Protein AF-A0AAE1PFT4-F1 (afdb_monomer_lite)

Secondary structure (DSSP, 8-state):
------------------------------------------------------------------PPP-PPPPPHHHHHHHHHHHHHHHHHH--HHHHHHHHHHH--TTTHHHHHHHHHHHHHTS-HHHHHHHHHHHHHHHHTTSS-HHHHHHHHHHHHHTHHHHHHH-TTHHHHHHHHHGGGGGGGSS-HHHHHHHGGGS-TTTHHHHHHHHHHHHHHHH-HHHHHHHHHHHT--HHHHS---TTB-BTTBTTSB----HHHHHHGGG-TTTTS--TT----TT--SS---------------------------------

Structure (mmCIF, N/CA/C/O backbone):
data_AF-A0AAE1PFT4-F1
#
_entry.id   AF-A0AAE1PFT4-F1
#
loop_
_atom_site.group_PDB
_atom_site.id
_atom_site.type_symbol
_atom_site.label_atom_id
_atom_site.label_alt_id
_atom_site.label_comp_id
_atom_site.label_asym_id
_atom_site.label_entity_id
_atom_site.label_seq_id
_atom_site.pdbx_PDB_ins_code
_atom_site.Cartn_x
_atom_site.Cartn_y
_atom_site.Cartn_z
_atom_site.occupancy
_atom_site.B_iso_or_equiv
_atom_site.auth_seq_id
_atom_site.auth_comp_id
_atom_site.auth_asym_id
_atom_site.auth_atom_id
_atom_site.pdbx_PDB_model_num
ATOM 1 N N . MET A 1 1 ? -1.524 -41.225 -33.904 1.00 37.12 1 MET A N 1
ATOM 2 C CA . MET A 1 1 ? -1.734 -41.064 -32.452 1.00 37.12 1 MET A CA 1
ATOM 3 C C . MET A 1 1 ? -0.368 -40.843 -31.844 1.00 37.12 1 MET A C 1
ATOM 5 O O . MET A 1 1 ? 0.346 -41.812 -31.648 1.00 37.12 1 MET A O 1
ATOM 9 N N . ASP A 1 2 ? 0.033 -39.589 -31.661 1.00 32.53 2 ASP A N 1
ATOM 10 C CA . ASP A 1 2 ? 1.313 -39.277 -31.028 1.00 32.53 2 ASP A CA 1
ATOM 11 C C . ASP A 1 2 ? 1.079 -38.180 -29.989 1.00 32.53 2 ASP A C 1
ATOM 13 O O . ASP A 1 2 ? 0.660 -37.063 -30.301 1.00 32.53 2 ASP A O 1
ATOM 17 N N . SER A 1 3 ? 1.200 -38.581 -28.728 1.00 36.97 3 SER A N 1
ATOM 18 C CA . SER A 1 3 ? 0.783 -37.833 -27.549 1.00 36.97 3 SER A CA 1
ATOM 19 C C . SER A 1 3 ? 1.927 -36.925 -27.111 1.00 36.97 3 SER A C 1
ATOM 21 O O . SER A 1 3 ? 2.790 -37.325 -26.328 1.00 36.97 3 SER A O 1
ATOM 23 N N . ARG A 1 4 ? 1.951 -35.682 -27.606 1.00 39.72 4 ARG A N 1
ATOM 24 C CA . ARG A 1 4 ? 2.881 -34.660 -27.106 1.00 39.72 4 ARG A CA 1
ATOM 25 C C . ARG A 1 4 ? 2.450 -34.212 -25.712 1.00 39.72 4 ARG A C 1
ATOM 27 O O . ARG A 1 4 ? 1.564 -33.387 -25.536 1.00 39.72 4 ARG A O 1
ATOM 34 N N . ARG A 1 5 ? 3.112 -34.810 -24.725 1.00 37.44 5 ARG A N 1
ATOM 35 C CA . ARG A 1 5 ? 3.101 -34.468 -23.303 1.00 37.44 5 ARG A CA 1
ATOM 36 C C . ARG A 1 5 ? 3.465 -32.985 -23.130 1.00 37.44 5 ARG A C 1
ATOM 38 O O . ARG A 1 5 ? 4.611 -32.614 -23.383 1.00 37.44 5 ARG A O 1
ATOM 45 N N . SER A 1 6 ? 2.502 -32.157 -22.715 1.00 35.31 6 SER A N 1
ATOM 46 C CA . SER A 1 6 ? 2.756 -30.797 -22.224 1.00 35.31 6 SER A CA 1
ATOM 47 C C . SER A 1 6 ? 3.801 -30.862 -21.115 1.00 35.31 6 SER A C 1
ATOM 49 O O . SER A 1 6 ? 3.598 -31.543 -20.112 1.00 35.31 6 SER A O 1
ATOM 51 N N . ARG A 1 7 ? 4.940 -30.200 -21.316 1.00 37.25 7 ARG A N 1
ATOM 52 C CA . ARG A 1 7 ? 5.899 -29.935 -20.244 1.00 37.25 7 ARG A CA 1
ATOM 53 C C . ARG A 1 7 ? 5.515 -28.584 -19.652 1.00 37.25 7 ARG A C 1
ATOM 55 O O . ARG A 1 7 ? 5.580 -27.581 -20.359 1.00 37.25 7 ARG A O 1
ATOM 62 N N . GLU A 1 8 ? 5.061 -28.580 -18.403 1.00 32.38 8 GLU A N 1
ATOM 63 C CA . GLU A 1 8 ? 4.945 -27.357 -17.611 1.00 32.38 8 GLU A CA 1
ATOM 64 C C . GLU A 1 8 ? 6.328 -26.706 -17.517 1.00 32.38 8 GLU A C 1
ATOM 66 O O . GLU A 1 8 ? 7.332 -27.374 -17.264 1.00 32.38 8 GLU A O 1
ATOM 71 N N . VAL A 1 9 ? 6.386 -25.407 -17.800 1.00 33.84 9 VAL A N 1
ATOM 72 C CA . VAL A 1 9 ? 7.599 -24.608 -17.642 1.00 33.84 9 VAL A CA 1
ATOM 73 C C . VAL A 1 9 ? 7.607 -24.114 -16.200 1.00 33.84 9 VAL A C 1
ATOM 75 O O . VAL A 1 9 ? 6.910 -23.158 -15.869 1.00 33.84 9 VAL A O 1
ATOM 78 N N . GLU A 1 10 ? 8.366 -24.785 -15.334 1.00 26.33 10 GLU A N 1
ATOM 79 C CA . GLU A 1 10 ? 8.712 -24.264 -14.010 1.00 26.33 10 GLU A CA 1
ATOM 80 C C . GLU A 1 10 ? 9.580 -23.013 -14.183 1.00 26.33 10 GLU A C 1
ATOM 82 O O . GLU A 1 10 ? 10.696 -23.071 -14.702 1.00 26.33 10 GLU A O 1
ATOM 87 N N . ILE A 1 11 ? 9.068 -21.861 -13.754 1.00 30.11 11 ILE A N 1
ATOM 88 C CA . ILE A 1 11 ? 9.866 -20.643 -13.609 1.00 30.11 11 ILE A CA 1
ATOM 89 C C . ILE A 1 11 ? 10.475 -20.686 -12.206 1.00 30.11 11 ILE A C 1
ATOM 91 O O . ILE A 1 11 ? 9.830 -20.338 -11.220 1.00 30.11 11 ILE A O 1
ATOM 95 N N . THR A 1 12 ? 11.722 -21.145 -12.110 1.00 26.30 12 THR A N 1
ATOM 96 C CA . THR A 1 12 ? 12.502 -21.087 -10.871 1.00 26.30 12 THR A CA 1
ATOM 97 C C . THR A 1 12 ? 12.956 -19.648 -10.626 1.00 26.30 12 THR A C 1
ATOM 99 O O . THR A 1 12 ? 13.808 -19.121 -11.341 1.00 26.30 12 THR A O 1
ATOM 102 N N . VAL A 1 13 ? 12.403 -19.003 -9.600 1.00 28.92 13 VAL A N 1
ATOM 103 C CA . VAL A 1 13 ? 12.901 -17.715 -9.102 1.00 28.92 13 VAL A CA 1
ATOM 104 C C . VAL A 1 13 ? 14.149 -17.984 -8.262 1.00 28.92 13 VAL A C 1
ATOM 106 O O . VAL A 1 13 ? 14.066 -18.544 -7.171 1.00 28.92 13 VAL A O 1
ATOM 109 N N . VAL A 1 14 ? 15.323 -17.619 -8.781 1.00 29.23 14 VAL A N 1
ATOM 110 C CA . VAL A 1 14 ? 16.598 -17.753 -8.063 1.00 29.23 14 VAL A CA 1
ATOM 111 C C . VAL A 1 14 ? 16.793 -16.529 -7.170 1.00 29.23 14 VAL A C 1
ATOM 113 O O . VAL A 1 14 ? 17.018 -15.424 -7.661 1.00 29.23 14 VAL A O 1
ATOM 116 N N . PHE A 1 15 ? 16.741 -16.725 -5.854 1.00 28.42 15 PHE A N 1
ATOM 117 C CA . PHE A 1 15 ? 17.151 -15.713 -4.882 1.00 28.42 15 PHE A CA 1
ATOM 118 C C . PHE A 1 15 ? 18.675 -15.741 -4.729 1.00 28.42 15 PHE A C 1
ATOM 120 O O . PHE A 1 15 ? 19.249 -16.757 -4.345 1.00 28.42 15 PHE A O 1
ATOM 127 N N . HIS A 1 16 ? 19.341 -14.623 -5.022 1.00 28.09 16 HIS A N 1
ATOM 128 C CA . HIS A 1 16 ? 20.754 -14.439 -4.698 1.00 28.09 16 HIS A CA 1
ATOM 129 C C . HIS A 1 16 ? 20.862 -13.902 -3.265 1.00 28.09 16 HIS A C 1
ATOM 131 O O . HIS A 1 16 ? 20.612 -12.724 -3.018 1.00 28.09 16 HIS A O 1
ATOM 137 N N . GLN A 1 17 ? 21.217 -14.767 -2.314 1.00 32.53 17 GLN A N 1
ATOM 138 C CA . GLN A 1 17 ? 21.674 -14.341 -0.992 1.00 32.53 17 GLN A CA 1
ATOM 139 C C . GLN A 1 17 ? 23.185 -14.109 -1.043 1.00 32.53 17 GLN A C 1
ATOM 141 O O . GLN A 1 17 ? 23.968 -15.023 -1.289 1.00 32.53 17 GLN A O 1
ATOM 146 N N . SER A 1 18 ? 23.602 -12.873 -0.794 1.00 29.92 18 SER A N 1
ATOM 147 C CA . SER A 1 18 ? 24.983 -12.550 -0.457 1.00 29.92 18 SER A CA 1
ATOM 148 C C . SER A 1 18 ? 25.220 -12.832 1.029 1.00 29.92 18 SER A C 1
ATOM 150 O O . SER A 1 18 ? 24.617 -12.157 1.863 1.00 29.92 18 SER A O 1
ATOM 152 N N . GLY A 1 19 ? 26.121 -13.760 1.365 1.00 30.16 19 GLY A N 1
ATOM 153 C CA . GLY A 1 19 ? 26.728 -13.802 2.702 1.00 30.16 19 GLY A CA 1
ATOM 154 C C . GLY A 1 19 ? 27.011 -15.185 3.288 1.00 30.16 19 GLY A C 1
ATOM 155 O O . GLY A 1 19 ? 26.184 -15.731 3.999 1.00 30.16 19 GLY A O 1
ATOM 156 N N . THR A 1 20 ? 28.241 -15.652 3.052 1.00 31.88 20 THR A N 1
ATOM 157 C CA . THR A 1 20 ? 29.153 -16.315 4.011 1.00 31.88 20 THR A CA 1
ATOM 158 C C . THR A 1 20 ? 28.695 -17.544 4.810 1.00 31.88 20 THR A C 1
ATOM 160 O O . THR A 1 20 ? 27.932 -17.428 5.763 1.00 31.88 20 THR A O 1
ATOM 163 N N . GLY A 1 21 ? 29.400 -18.659 4.583 1.00 28.28 21 GLY A N 1
ATOM 164 C CA . GLY A 1 21 ? 29.809 -19.575 5.653 1.00 28.28 21 GLY A CA 1
ATOM 165 C C . GLY A 1 21 ? 29.290 -21.000 5.517 1.00 28.28 21 GLY A C 1
ATOM 166 O O . GLY A 1 21 ? 28.175 -21.300 5.928 1.00 28.28 21 GLY A O 1
ATOM 167 N N . ASP A 1 22 ? 30.151 -21.879 5.008 1.00 30.94 22 ASP A N 1
ATOM 168 C CA . ASP A 1 22 ? 29.987 -23.332 5.009 1.00 30.94 22 ASP A CA 1
ATOM 169 C C . ASP A 1 22 ? 29.643 -23.868 6.405 1.00 30.94 22 ASP A C 1
ATOM 171 O O . ASP A 1 22 ? 30.454 -23.724 7.321 1.00 30.94 22 ASP A O 1
ATOM 175 N N . LYS A 1 23 ? 28.494 -24.548 6.543 1.00 30.80 23 LYS A N 1
ATOM 176 C CA . LYS A 1 23 ? 28.308 -25.692 7.455 1.00 30.80 23 LYS A CA 1
ATOM 177 C C . LYS A 1 23 ? 27.301 -26.684 6.874 1.00 30.80 23 LYS A C 1
ATOM 179 O O . LYS A 1 23 ? 26.100 -26.441 6.825 1.00 30.80 23 LYS A O 1
ATOM 184 N N . GLU A 1 24 ? 27.845 -27.818 6.466 1.00 27.45 24 GLU A N 1
ATOM 185 C CA . GLU A 1 24 ? 27.168 -29.087 6.228 1.00 27.45 24 GLU A CA 1
ATOM 186 C C . GLU A 1 24 ? 26.428 -29.537 7.502 1.00 27.45 24 GLU A C 1
ATOM 188 O O . GLU A 1 24 ? 27.035 -29.625 8.571 1.00 27.45 24 GLU A O 1
ATOM 193 N N . VAL A 1 25 ? 25.121 -29.811 7.408 1.00 29.64 25 VAL A N 1
ATOM 194 C CA . VAL A 1 25 ? 24.371 -30.529 8.451 1.00 29.64 25 VAL A CA 1
ATOM 195 C C . VAL A 1 25 ? 23.458 -31.562 7.796 1.00 29.64 25 VAL A C 1
ATOM 197 O O . VAL A 1 25 ? 22.562 -31.249 7.015 1.00 29.64 25 VAL A O 1
ATOM 200 N N . THR A 1 26 ? 23.745 -32.812 8.134 1.00 28.41 26 THR A N 1
ATOM 201 C CA . THR A 1 26 ? 23.134 -34.057 7.673 1.00 28.41 26 THR A CA 1
ATOM 202 C C . THR A 1 26 ? 21.684 -34.214 8.145 1.00 28.41 26 THR A C 1
ATOM 204 O O . THR A 1 26 ? 21.347 -33.909 9.287 1.00 28.41 26 THR A O 1
ATOM 207 N N . LEU A 1 27 ? 20.836 -34.750 7.262 1.00 26.52 27 LEU A N 1
ATOM 208 C CA . LEU A 1 27 ? 19.443 -35.122 7.522 1.00 26.52 27 LEU A CA 1
ATOM 209 C C . LEU A 1 27 ? 19.318 -36.452 8.288 1.00 26.52 27 LEU A C 1
ATOM 211 O O . LEU A 1 27 ? 19.922 -37.458 7.923 1.00 26.52 27 LEU A O 1
ATOM 215 N N . GLY A 1 28 ? 18.424 -36.456 9.275 1.00 26.44 28 GLY A N 1
ATOM 216 C CA . GLY A 1 28 ? 17.827 -37.608 9.963 1.00 26.44 28 GLY A CA 1
ATOM 217 C C . GLY A 1 28 ? 17.074 -37.051 11.174 1.00 26.44 28 GLY A C 1
ATOM 218 O O . GLY A 1 28 ? 17.611 -36.209 11.875 1.00 26.44 28 GLY A O 1
ATOM 219 N N . GLY A 1 29 ? 15.821 -37.339 11.495 1.00 25.23 29 GLY A N 1
ATOM 220 C CA . GLY A 1 29 ? 14.902 -38.411 11.159 1.00 25.23 29 GLY A CA 1
ATOM 221 C C . GLY A 1 29 ? 14.011 -38.572 12.401 1.00 25.23 29 GLY A C 1
ATOM 222 O O . GLY A 1 29 ? 14.540 -38.744 13.489 1.00 25.23 29 GLY A O 1
ATOM 223 N N . THR A 1 30 ? 12.686 -38.479 12.227 1.00 28.02 30 THR A N 1
ATOM 224 C CA . THR A 1 30 ? 11.603 -39.018 13.089 1.00 28.02 30 THR A CA 1
ATOM 225 C C . THR A 1 30 ? 11.573 -38.714 14.602 1.00 28.02 30 THR A C 1
ATOM 227 O O . THR A 1 30 ? 12.463 -39.111 15.343 1.00 28.02 30 THR A O 1
ATOM 230 N N . GLY A 1 31 ? 10.438 -38.199 15.103 1.00 25.55 31 GLY A N 1
ATOM 231 C CA . GLY A 1 31 ? 10.089 -38.357 16.524 1.00 25.55 31 GLY A CA 1
ATOM 232 C C . GLY A 1 31 ? 9.003 -37.426 17.063 1.00 25.55 31 GLY A C 1
ATOM 233 O O . GLY A 1 31 ? 9.303 -36.394 17.649 1.00 25.55 31 GLY A O 1
ATOM 234 N N . PHE A 1 32 ? 7.739 -37.821 16.907 1.00 27.16 32 PHE A N 1
ATOM 235 C CA . PHE A 1 32 ? 6.612 -37.340 17.715 1.00 27.16 32 PHE A CA 1
ATOM 236 C C . PHE A 1 32 ? 6.811 -37.707 19.198 1.00 27.16 32 PHE A C 1
ATOM 238 O O . PHE A 1 32 ? 7.072 -38.873 19.471 1.00 27.16 32 PHE A O 1
ATOM 245 N N . SER A 1 33 ? 6.529 -36.789 20.134 1.00 30.00 33 SER A N 1
ATOM 246 C CA . SER A 1 33 ? 5.662 -37.077 21.296 1.00 30.00 33 SER A CA 1
ATOM 247 C C . SER A 1 33 ? 5.413 -35.858 22.194 1.00 30.00 33 SER A C 1
ATOM 249 O O . SER A 1 33 ? 6.332 -35.182 22.645 1.00 30.00 33 SER A O 1
ATOM 251 N N . SER A 1 34 ? 4.121 -35.675 22.461 1.00 26.16 34 SER A N 1
ATOM 252 C CA . SER A 1 34 ? 3.445 -34.892 23.499 1.00 26.16 34 SER A CA 1
ATOM 253 C C . SER A 1 34 ? 4.105 -34.916 24.886 1.00 26.16 34 SER A C 1
ATOM 255 O O . SER A 1 34 ? 4.536 -35.971 25.348 1.00 26.16 34 SER A O 1
ATOM 257 N N . TRP A 1 35 ? 4.033 -33.788 25.603 1.00 26.08 35 TRP A N 1
ATOM 258 C CA . TRP A 1 35 ? 4.053 -33.794 27.066 1.00 26.08 35 TRP A CA 1
ATOM 259 C C . TRP A 1 35 ? 2.926 -32.923 27.631 1.00 26.08 35 TRP A C 1
ATOM 261 O O . TRP A 1 35 ? 3.041 -31.710 27.770 1.00 26.08 35 TRP A O 1
ATOM 271 N N . ALA A 1 36 ? 1.826 -33.586 27.981 1.00 28.67 36 ALA A N 1
ATOM 272 C CA . ALA A 1 36 ? 0.924 -33.158 29.038 1.00 28.67 36 ALA A CA 1
ATOM 273 C C . ALA A 1 36 ? 1.341 -33.883 30.324 1.00 28.67 36 ALA A C 1
ATOM 275 O O . ALA A 1 36 ? 1.550 -35.098 30.309 1.00 28.67 36 ALA A O 1
ATOM 276 N N . ARG A 1 37 ? 1.445 -33.159 31.440 1.00 28.08 37 ARG A N 1
ATOM 277 C CA . ARG A 1 37 ? 1.481 -33.743 32.785 1.00 28.08 37 ARG A CA 1
ATOM 278 C C . ARG A 1 37 ? 0.812 -32.791 33.770 1.00 28.08 37 ARG A C 1
ATOM 280 O O . ARG A 1 37 ? 1.277 -31.678 33.986 1.00 28.08 37 ARG A O 1
ATOM 287 N N . SER A 1 38 ? -0.268 -33.276 34.369 1.00 27.55 38 SER A N 1
ATOM 288 C CA . SER A 1 38 ? -0.912 -32.723 35.559 1.00 27.55 38 SER A CA 1
ATOM 289 C C . SER A 1 38 ? -0.813 -33.719 36.719 1.00 27.55 38 SER A C 1
ATOM 291 O O . SER A 1 38 ? -0.626 -34.915 36.491 1.00 27.55 38 SER A O 1
ATOM 293 N N . SER A 1 39 ? -1.076 -33.183 37.920 1.00 30.14 39 SER A N 1
ATOM 294 C CA . SER A 1 39 ? -1.348 -33.826 39.223 1.00 30.14 39 SER A CA 1
ATOM 295 C C . SER A 1 39 ? -0.124 -34.234 40.061 1.00 30.14 39 SER A C 1
ATOM 297 O O . SER A 1 39 ? 0.850 -34.744 39.525 1.00 30.14 39 SER A O 1
ATOM 299 N N . SER A 1 40 ? -0.086 -34.014 41.386 1.00 32.34 40 SER A N 1
ATOM 300 C CA . SER A 1 40 ? -1.182 -34.100 42.377 1.00 32.34 40 SER A CA 1
ATOM 301 C C . SER A 1 40 ? -0.793 -33.610 43.791 1.00 32.34 40 SER A C 1
ATOM 303 O O . SER A 1 40 ? 0.372 -33.713 44.164 1.00 32.34 40 SER A O 1
ATOM 305 N N . GLY A 1 41 ? -1.822 -33.291 44.602 1.00 27.50 41 GLY A N 1
ATOM 306 C CA . GLY A 1 41 ? -1.899 -33.515 46.070 1.00 27.50 41 GLY A CA 1
ATOM 307 C C . GLY A 1 41 ? -1.787 -32.256 46.946 1.00 27.50 41 GLY A C 1
ATOM 308 O O . GLY A 1 41 ? -0.727 -31.653 46.983 1.00 27.50 41 GLY A O 1
ATOM 309 N N . GLY A 1 42 ? -2.851 -31.734 47.578 1.00 27.92 42 GLY A N 1
ATOM 310 C CA . GLY A 1 42 ? -3.554 -32.155 48.822 1.00 27.92 42 GLY A CA 1
ATOM 311 C C . GLY A 1 42 ? -3.634 -30.882 49.711 1.00 27.92 42 GLY A C 1
ATOM 312 O O . GLY A 1 42 ? -2.768 -30.032 49.566 1.00 27.92 42 GLY A O 1
ATOM 313 N N . VAL A 1 43 ? -4.591 -30.548 50.585 1.00 35.28 43 VAL A N 1
ATOM 314 C CA . VAL A 1 43 ? -5.469 -31.257 51.531 1.00 35.28 43 VAL A CA 1
ATOM 315 C C . VAL A 1 43 ? -6.643 -30.314 51.897 1.00 35.28 43 VAL A C 1
ATOM 317 O O . VAL A 1 43 ? -6.517 -29.094 51.822 1.00 35.28 43 VAL A O 1
ATOM 320 N N . ALA A 1 44 ? -7.774 -30.900 52.293 1.00 32.50 44 ALA A N 1
ATOM 321 C CA . ALA A 1 44 ? -9.040 -30.268 52.670 1.00 32.50 44 ALA A CA 1
ATOM 322 C C . ALA A 1 44 ? -9.075 -29.632 54.077 1.00 32.50 44 ALA A C 1
ATOM 324 O O . ALA A 1 44 ? -8.438 -30.147 54.992 1.00 32.50 44 ALA A O 1
ATOM 325 N N . THR A 1 45 ? -9.962 -28.647 54.280 1.00 39.16 45 THR A N 1
ATOM 326 C CA . THR A 1 45 ? -10.774 -28.501 55.506 1.00 39.16 45 THR A CA 1
ATOM 327 C C . THR A 1 45 ? -12.163 -27.928 55.195 1.00 39.16 45 THR A C 1
ATOM 329 O O . THR A 1 45 ? -12.351 -27.104 54.305 1.00 39.16 45 THR A O 1
ATOM 332 N N . ASP A 1 46 ? -13.131 -28.452 55.940 1.00 34.03 46 ASP A N 1
ATOM 333 C CA . ASP A 1 46 ? -14.583 -28.282 55.888 1.00 34.03 46 ASP A CA 1
ATOM 334 C C . ASP A 1 46 ? -15.054 -27.132 56.803 1.00 34.03 46 ASP A C 1
ATOM 336 O O . ASP A 1 46 ? -14.543 -27.012 57.920 1.00 34.03 46 ASP A O 1
ATOM 340 N N . ARG A 1 47 ? -16.048 -26.328 56.378 1.00 34.25 47 ARG A N 1
ATOM 341 C CA . ARG A 1 47 ? -17.043 -25.728 57.293 1.00 34.25 47 ARG A CA 1
ATOM 342 C C . ARG A 1 47 ? -18.261 -25.141 56.567 1.00 34.25 47 ARG A C 1
ATOM 344 O O . ARG A 1 47 ? -18.172 -24.172 55.821 1.00 34.25 47 ARG A O 1
ATOM 351 N N . SER A 1 48 ? -19.422 -25.709 56.872 1.00 37.00 48 SER A N 1
ATOM 352 C CA . SER A 1 48 ? -20.772 -25.312 56.453 1.00 37.00 48 SER A CA 1
ATOM 353 C C . SER A 1 48 ? -21.210 -23.934 56.988 1.00 37.00 48 SER A C 1
ATOM 355 O O . SER A 1 48 ? -20.821 -23.581 58.101 1.00 37.00 48 SER A O 1
ATOM 357 N N . LYS A 1 49 ? -22.114 -23.226 56.278 1.00 34.19 49 LYS A N 1
ATOM 358 C CA . LYS A 1 49 ? -23.466 -22.810 56.750 1.00 34.19 49 LYS A CA 1
ATOM 359 C C . LYS A 1 49 ? -24.194 -21.924 55.720 1.00 34.19 49 LYS A C 1
ATOM 361 O O . LYS A 1 49 ? -23.643 -20.967 55.193 1.00 34.19 49 LYS A O 1
ATOM 366 N N . SER A 1 50 ? -25.455 -22.257 55.482 1.00 36.06 50 SER A N 1
ATOM 367 C CA . SER A 1 50 ? -26.430 -21.617 54.595 1.00 36.06 50 SER A CA 1
ATOM 368 C C . SER A 1 50 ? -27.042 -20.342 55.191 1.00 36.06 50 SER A C 1
ATOM 370 O O . SER A 1 50 ? -27.418 -20.353 56.360 1.00 36.06 50 SER A O 1
ATOM 372 N N . THR A 1 51 ? -27.275 -19.315 54.362 1.00 37.34 51 THR A N 1
ATOM 373 C CA . THR A 1 51 ? -28.362 -18.326 54.529 1.00 37.34 51 THR A CA 1
ATOM 374 C C . THR A 1 51 ? -28.852 -17.801 53.175 1.00 37.34 51 THR A C 1
ATOM 376 O O . THR A 1 51 ? -28.106 -17.706 52.209 1.00 37.34 51 THR A O 1
ATOM 379 N N . SER A 1 52 ? -30.145 -17.507 53.145 1.00 37.28 52 SER A N 1
ATOM 380 C CA . SER A 1 52 ? -31.062 -17.261 52.030 1.00 37.28 52 SER A CA 1
ATOM 381 C C . SER A 1 52 ? -31.160 -15.808 51.522 1.00 37.28 52 SER A C 1
ATOM 383 O O . SER A 1 52 ? -30.881 -14.886 52.284 1.00 37.28 52 SER A O 1
ATOM 385 N N . ARG A 1 53 ? -31.813 -15.674 50.346 1.00 34.19 53 ARG A N 1
ATOM 386 C CA . ARG A 1 53 ? -32.535 -14.518 49.729 1.00 34.19 53 ARG A CA 1
ATOM 387 C C . ARG A 1 53 ? -31.780 -13.662 48.681 1.00 34.19 53 ARG A C 1
ATOM 389 O O . ARG A 1 53 ? -30.561 -13.725 48.637 1.00 34.19 53 ARG A O 1
ATOM 396 N N . PRO A 1 54 ? -32.510 -12.993 47.752 1.00 49.97 54 PRO A N 1
ATOM 397 C CA . PRO A 1 54 ? -32.333 -13.174 46.309 1.00 49.97 54 PRO A CA 1
ATOM 398 C C . PRO A 1 54 ? -32.013 -11.850 45.575 1.00 49.97 54 PRO A C 1
ATOM 400 O O . PRO A 1 54 ? -31.846 -10.815 46.207 1.00 49.97 54 PRO A O 1
ATOM 403 N N . GLU A 1 55 ? -32.014 -11.912 44.240 1.00 37.19 55 GLU A N 1
ATOM 404 C CA . GLU A 1 55 ? -32.049 -10.791 43.281 1.00 37.19 55 GLU A CA 1
ATOM 405 C C . GLU A 1 55 ? -30.750 -10.000 43.056 1.00 37.19 55 GLU A C 1
ATOM 407 O O . GLU A 1 55 ? -30.413 -9.079 43.793 1.00 37.19 55 GLU A O 1
ATOM 412 N N . SER A 1 56 ? -30.127 -10.232 41.897 1.00 37.94 56 SER A N 1
ATOM 413 C CA . SER A 1 56 ? -29.531 -9.149 41.107 1.00 37.94 56 SER A CA 1
ATOM 414 C C . SER A 1 56 ? -29.342 -9.560 39.642 1.00 37.94 56 SER A C 1
ATOM 416 O O . SER A 1 56 ? -28.391 -10.230 39.267 1.00 37.94 56 SER A O 1
ATOM 418 N N . ARG A 1 57 ? -30.316 -9.128 38.833 1.00 40.75 57 ARG A N 1
ATOM 419 C CA . ARG A 1 57 ? -30.177 -8.599 37.466 1.00 40.75 57 ARG A CA 1
ATOM 420 C C . ARG A 1 57 ? -29.159 -9.302 36.563 1.00 40.75 57 ARG A C 1
ATOM 422 O O . ARG A 1 57 ? -27.991 -8.929 36.506 1.00 40.75 57 ARG A O 1
ATOM 429 N N . ASP A 1 58 ? -29.691 -10.219 35.763 1.00 35.12 58 ASP A N 1
ATOM 430 C CA . ASP A 1 58 ? -29.154 -10.535 34.446 1.00 35.12 58 ASP A CA 1
ATOM 431 C C . ASP A 1 58 ? -29.137 -9.241 33.617 1.00 35.12 58 ASP A C 1
ATOM 433 O O . ASP A 1 58 ? -30.179 -8.712 33.231 1.00 35.12 58 ASP A O 1
ATOM 437 N N . ASN A 1 59 ? -27.949 -8.664 33.463 1.00 39.75 59 ASN A N 1
ATOM 438 C CA . ASN A 1 59 ? -27.705 -7.532 32.586 1.00 39.75 59 ASN A CA 1
ATOM 439 C C . ASN A 1 59 ? -26.767 -8.036 31.490 1.00 39.75 59 ASN A C 1
ATOM 441 O O . ASN A 1 59 ? -25.581 -7.710 31.449 1.00 39.75 59 ASN A O 1
ATOM 445 N N . SER A 1 60 ? -27.304 -8.890 30.622 1.00 45.81 60 SER A N 1
ATOM 446 C CA . SER A 1 60 ? -26.713 -9.199 29.328 1.00 45.81 60 SER A CA 1
ATOM 447 C C . SER A 1 60 ? -26.693 -7.915 28.494 1.00 45.81 60 SER A C 1
ATOM 449 O O . SER A 1 60 ? -27.644 -7.613 27.773 1.00 45.81 60 SER A O 1
ATOM 451 N N . VAL A 1 61 ? -25.635 -7.117 28.641 1.00 44.78 61 VAL A N 1
ATOM 452 C CA . VAL A 1 61 ? -25.358 -5.994 27.743 1.00 44.78 61 VAL A CA 1
ATOM 453 C C . VAL A 1 61 ? -25.085 -6.594 26.361 1.00 44.78 61 VAL A C 1
ATOM 455 O O . VAL A 1 61 ? -24.155 -7.397 26.230 1.00 44.78 61 VAL A O 1
ATOM 458 N N . PRO A 1 62 ? -25.872 -6.265 25.323 1.00 41.25 62 PRO A N 1
ATOM 459 C CA . PRO A 1 62 ? -25.508 -6.606 23.960 1.00 41.25 62 PRO A CA 1
ATOM 460 C C . PRO A 1 62 ? -24.193 -5.894 23.647 1.00 41.25 62 PRO A C 1
ATOM 462 O O . PRO A 1 62 ? -24.085 -4.687 23.846 1.00 41.25 62 PRO A O 1
ATOM 465 N N . ARG A 1 63 ? -23.188 -6.644 23.190 1.00 43.53 63 ARG A N 1
ATOM 466 C CA . ARG A 1 63 ? -21.930 -6.097 22.677 1.00 43.53 63 ARG A CA 1
ATOM 467 C C . ARG A 1 63 ? -22.260 -5.174 21.504 1.00 43.53 63 ARG A C 1
ATOM 469 O O . ARG A 1 63 ? -22.504 -5.646 20.397 1.00 43.53 63 ARG A O 1
ATOM 476 N N . GLU A 1 64 ? -22.342 -3.881 21.791 1.00 37.53 64 GLU A N 1
ATOM 477 C CA . GLU A 1 64 ? -22.571 -2.831 20.811 1.00 37.53 64 GLU A CA 1
ATOM 478 C C . GLU A 1 64 ? -21.364 -2.813 19.869 1.00 37.53 64 GLU A C 1
ATOM 480 O O . GLU A 1 64 ? -20.210 -2.774 20.294 1.00 37.53 64 GLU A O 1
ATOM 485 N N . SER A 1 65 ? -21.635 -2.973 18.580 1.00 47.41 65 SER A N 1
ATOM 486 C CA . SER A 1 65 ? -20.644 -2.917 17.513 1.00 47.41 65 SER A CA 1
ATOM 487 C C . SER A 1 65 ? -19.955 -1.551 17.520 1.00 47.41 65 SER A C 1
ATOM 489 O O . SER A 1 65 ? -20.609 -0.539 17.276 1.00 47.41 65 SER A O 1
ATOM 491 N N . GLU A 1 66 ? -18.648 -1.534 17.794 1.00 48.19 66 GLU A N 1
ATOM 492 C CA . GLU A 1 66 ? -17.790 -0.343 17.783 1.00 48.19 66 GLU A CA 1
ATOM 493 C C . GLU A 1 66 ? -17.670 0.222 16.358 1.00 48.19 66 GLU A C 1
ATOM 495 O O . GLU A 1 66 ? -16.778 -0.138 15.595 1.00 48.19 66 GLU A O 1
ATOM 500 N N . ALA A 1 67 ? -18.606 1.088 15.975 1.00 53.81 67 ALA A N 1
ATOM 501 C CA . ALA A 1 67 ? -18.578 1.825 14.716 1.00 53.81 67 ALA A CA 1
ATOM 502 C C . ALA A 1 67 ? -18.001 3.238 14.919 1.00 53.81 67 ALA A C 1
ATOM 504 O O . ALA A 1 67 ? -18.121 3.824 15.996 1.00 53.81 67 ALA A O 1
ATOM 505 N N . LEU A 1 68 ? -17.397 3.798 13.864 1.00 61.44 68 LEU A N 1
ATOM 506 C CA . LEU A 1 68 ? -16.940 5.194 13.824 1.00 61.44 68 LEU A CA 1
ATOM 507 C C . LEU A 1 68 ? -18.074 6.159 14.214 1.00 61.44 68 LEU A C 1
ATOM 509 O O . LEU A 1 68 ? -19.222 5.984 13.795 1.00 61.44 68 LEU A O 1
ATOM 513 N N . LYS A 1 69 ? -17.751 7.204 14.987 1.00 55.12 69 LYS A N 1
ATOM 514 C CA . LYS A 1 69 ? -18.726 8.223 15.410 1.00 55.12 69 LYS A CA 1
ATOM 515 C C . LYS A 1 69 ? -19.284 8.979 14.192 1.00 55.12 69 LYS A C 1
ATOM 517 O O . LYS A 1 69 ? -18.566 9.286 13.240 1.00 55.12 69 LYS A O 1
ATOM 522 N N . VAL A 1 70 ? -20.578 9.314 14.227 1.00 47.84 70 VAL A N 1
ATOM 523 C CA . VAL A 1 70 ? -21.248 10.102 13.176 1.00 47.84 70 VAL A CA 1
ATOM 524 C C . VAL A 1 70 ? -20.869 11.578 13.336 1.00 47.84 70 VAL A C 1
ATOM 526 O O . VAL A 1 70 ? -21.516 12.317 14.073 1.00 47.84 70 VAL A O 1
ATOM 529 N N . HIS A 1 71 ? -19.805 12.006 12.660 1.00 54.00 71 HIS A N 1
ATOM 530 C CA . HIS A 1 71 ? -19.441 13.419 12.525 1.00 54.00 71 HIS A CA 1
ATOM 531 C C . HIS A 1 71 ? -20.010 14.009 11.221 1.00 54.00 71 HIS A C 1
ATOM 533 O O . HIS A 1 71 ? -20.200 13.268 10.249 1.00 54.00 71 HIS A O 1
ATOM 539 N N . PRO A 1 72 ? -20.280 15.330 11.161 1.00 57.25 72 PRO A N 1
ATOM 540 C CA . PRO A 1 72 ? -20.514 16.014 9.892 1.00 57.25 72 PRO A CA 1
ATOM 541 C C . PRO A 1 72 ? -19.346 15.740 8.931 1.00 57.25 72 PRO A C 1
ATOM 543 O O . PRO A 1 72 ? -18.210 15.633 9.402 1.00 57.25 72 PRO A O 1
ATOM 546 N N . PRO A 1 73 ? -19.585 15.647 7.610 1.00 61.62 73 PRO A N 1
ATOM 547 C CA . PRO A 1 73 ? -18.501 15.523 6.645 1.00 61.62 73 PRO A CA 1
ATOM 548 C C . PRO A 1 73 ? -17.511 16.673 6.844 1.00 61.62 73 PRO A C 1
ATOM 550 O O . PRO A 1 73 ? -17.883 17.841 6.729 1.00 61.62 73 PRO A O 1
ATOM 553 N N . MET A 1 74 ? -16.275 16.335 7.203 1.00 78.69 74 MET A N 1
ATOM 554 C CA . MET A 1 74 ? -15.189 17.301 7.315 1.00 78.69 74 MET A CA 1
ATOM 555 C C . MET A 1 74 ? -14.726 17.718 5.918 1.00 78.69 74 MET A C 1
ATOM 557 O O . MET A 1 74 ? -14.802 16.921 4.979 1.00 78.69 74 MET A O 1
ATOM 561 N N . ASP A 1 75 ? -14.263 18.955 5.776 1.00 83.31 75 ASP A N 1
ATOM 562 C CA . ASP A 1 75 ? -13.659 19.420 4.532 1.00 83.31 75 ASP A CA 1
ATOM 563 C C . ASP A 1 75 ? -12.271 18.791 4.313 1.00 83.31 75 ASP A C 1
ATOM 565 O O . ASP A 1 75 ? -11.626 18.308 5.250 1.00 83.31 75 ASP A O 1
ATOM 569 N N . SER A 1 76 ? -11.831 18.789 3.053 1.00 86.50 76 SER A N 1
ATOM 570 C CA . SER A 1 76 ? -10.581 18.161 2.610 1.00 86.50 76 SER A CA 1
ATOM 571 C C . SER A 1 76 ? -9.352 18.714 3.340 1.00 86.50 76 SER A C 1
ATOM 573 O O . SER A 1 76 ? -8.527 17.940 3.819 1.00 86.50 76 SER A O 1
ATOM 575 N N . ASP A 1 77 ? -9.262 20.034 3.507 1.00 89.56 77 ASP A N 1
ATOM 576 C CA . ASP A 1 77 ? -8.103 20.691 4.125 1.00 89.56 77 ASP A CA 1
ATOM 577 C C . ASP A 1 77 ? -7.997 20.352 5.618 1.00 89.56 77 ASP A C 1
ATOM 579 O O . ASP A 1 77 ? -6.905 20.193 6.175 1.00 89.56 77 ASP A O 1
ATOM 583 N N . THR A 1 78 ? -9.138 20.247 6.302 1.00 92.38 78 THR A N 1
ATOM 584 C CA . THR A 1 78 ? -9.180 19.787 7.693 1.00 92.38 78 THR A CA 1
ATOM 585 C C . THR A 1 78 ? -8.768 18.318 7.797 1.00 92.38 78 THR A C 1
ATOM 587 O O . THR A 1 78 ? -8.000 17.967 8.698 1.00 92.38 78 THR A O 1
ATOM 590 N N . ALA A 1 79 ? -9.227 17.462 6.879 1.00 93.31 79 ALA A N 1
ATOM 591 C CA . ALA A 1 79 ? -8.825 16.056 6.839 1.00 93.31 79 ALA A CA 1
ATOM 592 C C . ALA A 1 79 ? -7.314 15.898 6.615 1.00 93.31 79 ALA A C 1
ATOM 594 O O . ALA A 1 79 ? -6.691 15.082 7.295 1.00 93.31 79 ALA A O 1
ATOM 595 N N . GLU A 1 80 ? -6.716 16.700 5.733 1.00 95.50 80 GLU A N 1
ATOM 596 C CA . GLU A 1 80 ? -5.273 16.706 5.477 1.00 95.50 80 GLU A CA 1
ATOM 597 C C . GLU A 1 80 ? -4.492 17.039 6.749 1.00 95.50 80 GLU A C 1
ATOM 599 O O . GLU A 1 80 ? -3.680 16.238 7.216 1.00 95.50 80 GLU A O 1
ATOM 604 N N . LYS A 1 81 ? -4.796 18.182 7.378 1.00 96.31 81 LYS A N 1
ATOM 605 C CA . LYS A 1 81 ? -4.095 18.641 8.590 1.00 96.31 81 LYS A CA 1
ATOM 606 C C . LYS A 1 81 ? -4.171 17.621 9.721 1.00 96.31 81 LYS A C 1
ATOM 608 O O . LYS A 1 81 ? -3.175 17.384 10.402 1.00 96.31 81 LYS A O 1
ATOM 613 N N . LEU A 1 82 ? -5.343 17.017 9.922 1.00 96.44 82 LEU A N 1
ATOM 614 C CA . LEU A 1 82 ? -5.530 15.990 10.946 1.00 96.44 82 LEU A CA 1
ATOM 615 C C . LEU A 1 82 ? -4.776 14.706 10.609 1.00 96.44 82 LEU A C 1
ATOM 617 O O . LEU A 1 82 ? -4.150 14.131 11.493 1.00 96.44 82 LEU A O 1
ATOM 621 N N . THR A 1 83 ? -4.806 14.274 9.348 1.00 97.31 83 THR A N 1
ATOM 622 C CA . THR A 1 83 ? -4.088 13.074 8.901 1.00 97.31 83 THR A CA 1
ATOM 623 C C . THR A 1 83 ? -2.588 13.231 9.110 1.00 97.31 83 THR A C 1
ATOM 625 O O . THR A 1 83 ? -1.961 12.374 9.728 1.00 97.31 83 THR A O 1
ATOM 628 N N . VAL A 1 84 ? -2.024 14.357 8.665 1.00 96.69 84 VAL A N 1
ATOM 629 C CA . VAL A 1 84 ? -0.597 14.658 8.822 1.00 96.69 84 VAL A CA 1
ATOM 630 C C . VAL A 1 84 ? -0.205 14.692 10.297 1.00 96.69 84 VAL A C 1
ATOM 632 O O . VAL A 1 84 ? 0.799 14.084 10.654 1.00 96.69 84 VAL A O 1
ATOM 635 N N . ALA A 1 85 ? -1.001 15.336 11.158 1.00 97.38 85 ALA A N 1
ATOM 636 C CA . ALA A 1 85 ? -0.729 15.381 12.594 1.00 97.38 85 ALA A CA 1
ATOM 637 C C . ALA A 1 85 ? -0.718 13.978 13.227 1.00 97.38 85 ALA A C 1
ATOM 639 O O . ALA A 1 85 ? 0.250 13.615 13.889 1.00 97.38 85 ALA A O 1
ATOM 640 N N . ILE A 1 86 ? -1.748 13.164 12.966 1.00 97.31 86 ILE A N 1
ATOM 641 C CA . ILE A 1 86 ? -1.860 11.806 13.524 1.00 97.31 86 ILE A CA 1
ATOM 642 C C . ILE A 1 86 ? -0.698 10.925 13.063 1.00 97.31 86 ILE A C 1
ATOM 644 O O . ILE A 1 86 ? -0.123 10.193 13.864 1.00 97.31 86 ILE A O 1
ATOM 648 N N . ILE A 1 87 ? -0.340 10.974 11.778 1.00 97.31 87 ILE A N 1
ATOM 649 C CA . ILE A 1 87 ? 0.738 10.139 11.237 1.00 97.31 87 ILE A CA 1
ATOM 650 C C . ILE A 1 87 ? 2.102 10.597 11.743 1.00 97.31 87 ILE A C 1
ATOM 652 O O . ILE A 1 87 ? 2.950 9.756 12.051 1.00 97.31 87 ILE A O 1
ATOM 656 N N . ASP A 1 88 ? 2.344 11.902 11.839 1.00 96.31 88 ASP A N 1
ATOM 657 C CA . ASP A 1 88 ? 3.614 12.411 12.352 1.00 96.31 88 ASP A CA 1
ATOM 658 C C . ASP A 1 88 ? 3.796 12.017 13.827 1.00 96.31 88 ASP A C 1
ATOM 660 O O . ASP A 1 88 ? 4.825 11.437 14.182 1.00 96.31 88 ASP A O 1
ATOM 664 N N . GLU A 1 89 ? 2.756 12.181 14.654 1.00 97.06 89 GLU A N 1
ATOM 665 C CA . GLU A 1 89 ? 2.745 11.725 16.050 1.00 97.06 89 GLU A CA 1
ATOM 666 C C . GLU A 1 89 ? 2.924 10.206 16.160 1.00 97.06 89 GLU A C 1
ATOM 668 O O . GLU A 1 89 ? 3.789 9.739 16.904 1.00 97.06 89 GLU A O 1
ATOM 673 N N . TYR A 1 90 ? 2.178 9.421 15.379 1.00 97.31 90 TYR A N 1
ATOM 674 C CA . TYR A 1 90 ? 2.294 7.963 15.356 1.00 97.31 90 TYR A CA 1
ATOM 675 C C . TYR A 1 90 ? 3.702 7.505 14.970 1.00 97.31 90 TYR A C 1
ATOM 677 O O . TYR A 1 90 ? 4.289 6.641 15.623 1.00 97.31 90 TYR A O 1
ATOM 685 N N . THR A 1 91 ? 4.278 8.081 13.914 1.00 96.12 91 THR A N 1
ATOM 686 C CA . THR A 1 91 ? 5.610 7.677 13.452 1.00 96.12 91 THR A CA 1
ATOM 687 C C . THR A 1 91 ? 6.735 8.143 14.373 1.00 96.12 91 THR A C 1
ATOM 689 O O . THR A 1 91 ? 7.808 7.531 14.370 1.00 96.12 91 THR A O 1
ATOM 692 N N . HIS A 1 92 ? 6.497 9.176 15.185 1.00 95.31 92 HIS A N 1
ATOM 693 C CA . HIS A 1 92 ? 7.417 9.625 16.224 1.00 95.31 92 HIS A CA 1
ATOM 694 C C . HIS A 1 92 ? 7.318 8.764 17.491 1.00 95.31 92 HIS A C 1
ATOM 696 O O . HIS A 1 92 ? 8.324 8.221 17.950 1.00 95.31 92 HIS A O 1
ATOM 702 N N . ASN A 1 93 ? 6.104 8.589 18.015 1.00 94.31 93 ASN A N 1
ATOM 703 C CA . ASN A 1 93 ? 5.836 7.926 19.293 1.00 94.31 93 ASN A CA 1
ATOM 704 C C . ASN A 1 93 ? 5.788 6.395 19.179 1.00 94.31 93 ASN A C 1
ATOM 706 O O . ASN A 1 93 ? 5.973 5.702 20.175 1.00 94.31 93 ASN A O 1
ATOM 710 N N . CYS A 1 94 ? 5.592 5.861 17.969 1.00 93.88 94 CYS A N 1
ATOM 711 C CA . CYS A 1 94 ? 5.421 4.432 17.693 1.00 93.88 94 CYS A CA 1
ATOM 712 C C . CYS A 1 94 ? 4.252 3.791 18.467 1.00 93.88 94 CYS A C 1
ATOM 714 O O . CYS A 1 94 ? 4.342 2.623 18.843 1.00 93.88 94 CYS A O 1
ATOM 716 N N . ASP A 1 95 ? 3.166 4.541 18.681 1.00 95.38 95 ASP A N 1
ATOM 717 C CA . ASP A 1 95 ? 1.980 4.098 19.423 1.00 95.38 95 ASP A CA 1
ATOM 718 C C . ASP A 1 95 ? 0.782 3.874 18.476 1.00 95.38 95 ASP A C 1
ATOM 720 O O . ASP A 1 95 ? 0.102 4.834 18.094 1.00 95.38 95 ASP A O 1
ATOM 724 N N . PRO A 1 96 ? 0.537 2.628 18.027 1.00 93.38 96 PRO A N 1
ATOM 725 C CA . PRO A 1 96 ? -0.565 2.340 17.117 1.00 93.38 96 PRO A CA 1
ATOM 726 C C . PRO A 1 96 ? -1.934 2.477 17.790 1.00 93.38 96 PRO A C 1
ATOM 728 O O . PRO A 1 96 ? -2.905 2.790 17.105 1.00 93.38 96 PRO A O 1
ATOM 731 N N . ASP A 1 97 ? -2.042 2.247 19.100 1.00 95.25 97 ASP A N 1
ATOM 732 C CA . ASP A 1 97 ? -3.329 2.277 19.796 1.00 95.25 97 ASP A CA 1
ATOM 733 C C . ASP A 1 97 ? -3.840 3.713 19.935 1.00 95.25 97 ASP A C 1
ATOM 735 O O . ASP A 1 97 ? -5.011 3.973 19.643 1.00 95.25 97 ASP A O 1
ATOM 739 N N . GLU A 1 98 ? -2.948 4.656 20.242 1.00 95.81 98 GLU A N 1
ATOM 740 C CA . GLU A 1 98 ? -3.274 6.085 20.259 1.00 95.81 98 GLU A CA 1
ATOM 741 C C . GLU A 1 98 ? -3.669 6.595 18.864 1.00 95.81 98 GLU A C 1
ATOM 743 O O . GLU A 1 98 ? -4.678 7.287 18.705 1.00 95.81 98 GLU A O 1
ATOM 748 N N . ALA A 1 99 ? -2.930 6.194 17.822 1.00 96.12 99 ALA A N 1
ATOM 749 C CA . ALA A 1 99 ? -3.236 6.581 16.445 1.00 96.12 99 ALA A CA 1
ATOM 750 C C . ALA A 1 99 ? -4.634 6.104 16.021 1.00 96.12 99 ALA A C 1
ATOM 752 O O . ALA A 1 99 ? -5.429 6.873 15.474 1.00 96.12 99 ALA A O 1
ATOM 753 N N . LYS A 1 100 ? -4.969 4.843 16.320 1.00 95.12 100 LYS A N 1
ATOM 754 C CA . LYS A 1 100 ? -6.295 4.274 16.047 1.00 95.12 100 LYS A CA 1
ATOM 755 C C . LYS A 1 100 ? -7.388 4.988 16.837 1.00 95.12 100 LYS A C 1
ATOM 757 O O . LYS A 1 100 ? -8.446 5.258 16.271 1.00 95.12 100 LYS A O 1
ATOM 762 N N . LEU A 1 101 ? -7.150 5.324 18.106 1.00 94.75 101 LEU A N 1
ATOM 763 C CA . LEU A 1 101 ? -8.103 6.081 18.918 1.00 94.75 101 LEU A CA 1
ATOM 764 C C . LEU A 1 101 ? -8.368 7.464 18.307 1.00 94.75 101 LEU A C 1
ATOM 766 O O . LEU A 1 101 ? -9.523 7.819 18.071 1.00 94.75 101 LEU A O 1
ATOM 770 N N . CYS A 1 102 ? -7.313 8.196 17.946 1.00 94.81 102 CYS A N 1
ATOM 771 C CA . CYS A 1 102 ? -7.418 9.485 17.267 1.00 94.81 102 CYS A CA 1
ATOM 772 C C . CYS A 1 102 ? -8.240 9.394 15.975 1.00 94.81 102 CYS A C 1
ATOM 774 O O . CYS A 1 102 ? -9.083 10.254 15.710 1.00 94.81 102 CYS A O 1
ATOM 776 N N . ILE A 1 103 ? -8.034 8.339 15.182 1.00 95.00 103 ILE A N 1
ATOM 777 C CA . ILE A 1 103 ? -8.788 8.108 13.945 1.00 95.00 103 ILE A CA 1
ATOM 778 C C . ILE A 1 103 ? -10.265 7.823 14.247 1.00 95.00 103 ILE A C 1
ATOM 780 O O . ILE A 1 103 ? -11.132 8.437 13.622 1.00 95.00 103 ILE A O 1
ATOM 784 N N . LYS A 1 104 ? -10.560 6.968 15.241 1.00 93.44 104 LYS A N 1
ATOM 785 C CA . LYS A 1 104 ? -11.933 6.669 15.698 1.00 93.44 104 LYS A CA 1
ATOM 786 C C . LYS A 1 104 ? -12.691 7.923 16.140 1.00 93.44 104 LYS A C 1
ATOM 788 O O . LYS A 1 104 ? -13.910 7.989 15.985 1.00 93.44 104 LYS A O 1
ATOM 793 N N . GLU A 1 105 ? -11.992 8.897 16.717 1.00 93.25 105 GLU A N 1
ATOM 794 C CA . GLU A 1 105 ? -12.596 10.129 17.228 1.00 93.25 105 GLU A CA 1
ATOM 795 C C . GLU A 1 105 ? -12.736 11.242 16.192 1.00 93.25 105 GLU A C 1
ATOM 797 O O . GLU A 1 105 ? -13.644 12.063 16.313 1.00 93.25 105 GLU A O 1
ATOM 802 N N . LYS A 1 106 ? -11.831 11.311 15.211 1.00 91.88 106 LYS A N 1
ATOM 803 C CA . LYS A 1 106 ? -11.737 12.455 14.291 1.00 91.88 106 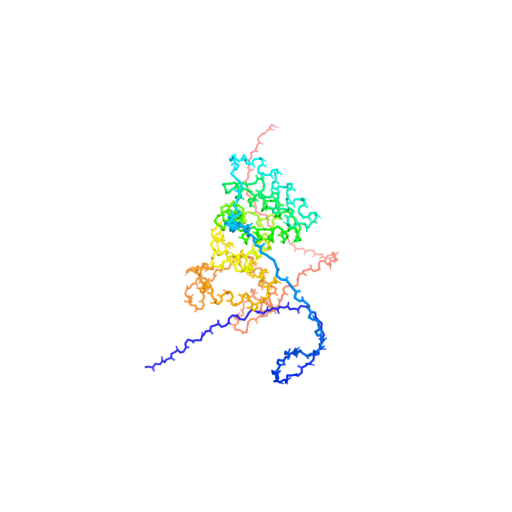LYS A CA 1
ATOM 804 C C . LYS A 1 106 ? -12.318 12.182 12.906 1.00 91.88 106 LYS A C 1
ATOM 806 O O . LYS A 1 106 ? -12.709 13.138 12.238 1.00 91.88 106 LYS A O 1
ATOM 811 N N . PHE A 1 107 ? -12.389 10.923 12.472 1.00 92.62 107 PHE A N 1
ATOM 812 C CA . PHE A 1 107 ? -12.863 10.557 11.135 1.00 92.62 107 PHE A CA 1
ATOM 813 C C . PHE A 1 107 ? -14.209 9.835 11.178 1.00 92.62 107 PHE A C 1
ATOM 815 O O . PHE A 1 107 ? -14.475 8.999 12.039 1.00 92.62 107 PHE A O 1
ATOM 822 N N . ALA A 1 108 ? -15.055 10.138 10.193 1.00 89.38 108 ALA A N 1
ATOM 823 C CA . ALA A 1 108 ? -16.283 9.406 9.926 1.00 89.38 108 ALA A CA 1
ATOM 824 C C . ALA A 1 108 ? -16.051 8.399 8.793 1.00 89.38 108 ALA A C 1
ATOM 826 O O . ALA A 1 108 ? -15.144 8.553 7.974 1.00 89.38 108 ALA A O 1
ATOM 827 N N . SER A 1 109 ? -16.932 7.403 8.673 1.00 86.94 109 SER A N 1
ATOM 828 C CA . SER A 1 109 ? -16.855 6.427 7.577 1.00 86.94 109 SER A CA 1
ATOM 829 C C . SER A 1 109 ? -16.902 7.100 6.190 1.00 86.94 109 SER A C 1
ATOM 831 O O . SER A 1 109 ? -16.220 6.684 5.265 1.00 86.94 109 SER A O 1
ATOM 833 N N . SER A 1 110 ? -17.620 8.212 6.023 1.00 86.12 110 SER A N 1
ATOM 834 C CA . SER A 1 110 ? -17.641 8.944 4.745 1.00 86.12 110 SER A CA 1
ATOM 835 C C . SER A 1 110 ? -16.332 9.674 4.414 1.00 86.12 110 SER A C 1
ATOM 837 O O . SER A 1 110 ? -16.084 9.966 3.243 1.00 86.12 110 SER A O 1
ATOM 839 N N . THR A 1 111 ? -15.496 9.981 5.413 1.00 90.81 111 THR A N 1
ATOM 840 C CA . THR A 1 111 ? -14.295 10.815 5.247 1.00 90.81 111 THR A CA 1
ATOM 841 C C . THR A 1 111 ? -12.986 10.049 5.399 1.00 90.81 111 THR A C 1
ATOM 843 O O . THR A 1 111 ? -11.956 10.569 4.979 1.00 90.81 111 THR A O 1
ATOM 846 N N . ILE A 1 112 ? -13.006 8.812 5.908 1.00 94.44 112 ILE A N 1
ATOM 847 C CA . ILE A 1 112 ? -11.803 7.992 6.146 1.00 94.44 112 ILE A CA 1
ATOM 848 C C . ILE A 1 112 ? -10.972 7.722 4.879 1.00 94.44 112 ILE A C 1
ATOM 850 O O . ILE A 1 112 ? -9.766 7.522 4.959 1.00 94.44 112 ILE A O 1
ATOM 854 N N . LYS A 1 113 ? -11.573 7.784 3.685 1.00 94.62 113 LYS A N 1
ATOM 855 C CA . LYS A 1 113 ? -10.827 7.716 2.417 1.00 94.62 113 LYS A CA 1
ATOM 856 C C . LYS A 1 113 ? -9.784 8.834 2.275 1.00 94.62 113 LYS A C 1
ATOM 858 O O . LYS A 1 113 ? -8.701 8.578 1.762 1.00 94.62 113 LYS A O 1
ATOM 863 N N . HIS A 1 114 ? -10.067 10.035 2.792 1.00 95.25 114 HIS A N 1
ATOM 864 C CA . HIS A 1 114 ? -9.114 11.148 2.781 1.00 95.25 114 HIS A CA 1
ATOM 865 C C . HIS A 1 114 ? -7.936 10.870 3.716 1.00 95.25 114 HIS A C 1
ATOM 867 O O . HIS A 1 114 ? -6.809 11.222 3.393 1.00 95.25 114 HIS A O 1
ATOM 873 N N . PHE A 1 115 ? -8.169 10.172 4.836 1.00 97.12 115 PHE A N 1
ATOM 874 C CA . PHE A 1 115 ? -7.072 9.709 5.685 1.00 97.12 115 PHE A CA 1
ATOM 875 C C . PHE A 1 115 ? -6.119 8.812 4.890 1.00 97.12 115 PHE A C 1
ATOM 877 O O . PHE A 1 115 ? -4.914 9.029 4.924 1.00 97.12 115 PHE A O 1
ATOM 884 N N . VAL A 1 116 ? -6.635 7.850 4.118 1.00 97.56 116 VAL A N 1
ATOM 885 C CA . VAL A 1 116 ? -5.799 6.992 3.258 1.00 97.56 116 VAL A CA 1
ATOM 886 C C . VAL A 1 116 ? -5.037 7.818 2.221 1.00 97.56 116 VAL A C 1
ATOM 888 O O . VAL A 1 116 ? -3.824 7.658 2.102 1.00 97.56 116 VAL A O 1
ATOM 891 N N . GLN A 1 117 ? -5.723 8.716 1.514 1.00 96.94 117 GLN A N 1
ATOM 892 C CA . GLN A 1 117 ? -5.119 9.579 0.499 1.00 96.94 117 GLN A CA 1
ATOM 893 C C . GLN A 1 117 ? -3.942 10.388 1.063 1.00 96.94 117 GLN A C 1
ATOM 895 O O . GLN A 1 117 ? -2.804 10.226 0.618 1.00 96.94 117 GLN A O 1
ATOM 900 N N . PHE A 1 118 ? -4.193 11.185 2.103 1.00 97.31 118 PHE A N 1
ATOM 901 C CA . PHE A 1 118 ? -3.172 12.046 2.696 1.00 97.31 118 PHE A CA 1
ATOM 902 C C . PHE A 1 118 ? -2.077 11.245 3.414 1.00 97.31 118 PHE A C 1
ATOM 904 O O . PHE A 1 118 ? -0.933 11.689 3.482 1.00 97.31 118 PHE A O 1
ATOM 911 N N . SER A 1 119 ? -2.377 10.028 3.891 1.00 97.75 119 SER A N 1
ATOM 912 C CA . SER A 1 119 ? -1.353 9.105 4.402 1.00 97.75 119 SER A CA 1
ATOM 913 C C . SER A 1 119 ? -0.352 8.706 3.323 1.00 97.75 119 SER A C 1
ATOM 915 O O . SER A 1 119 ? 0.854 8.675 3.576 1.00 97.75 119 SER A O 1
ATOM 917 N N . LEU A 1 120 ? -0.847 8.370 2.129 1.00 97.25 120 LEU A N 1
ATOM 918 C CA . LEU A 1 120 ? -0.015 7.948 1.005 1.00 97.25 120 LEU A CA 1
ATOM 919 C C . LEU A 1 120 ? 0.824 9.108 0.478 1.00 97.25 120 LEU A C 1
ATOM 921 O O . LEU A 1 120 ? 2.036 8.951 0.328 1.00 97.25 120 LEU A O 1
ATOM 925 N N . GLU A 1 121 ? 0.199 10.267 0.275 1.00 95.12 121 GLU A N 1
ATOM 926 C CA . GLU A 1 121 ? 0.882 11.505 -0.112 1.00 95.12 121 GLU A CA 1
ATOM 927 C C . GLU A 1 121 ? 2.013 11.842 0.862 1.00 95.12 121 GLU A C 1
ATOM 929 O O . GLU A 1 121 ? 3.153 12.055 0.453 1.00 95.12 121 GLU A O 1
ATOM 934 N N . TRP A 1 122 ? 1.735 11.797 2.167 1.00 95.88 122 TRP A N 1
ATOM 935 C CA . TRP A 1 122 ? 2.729 12.122 3.183 1.00 95.88 122 TRP A CA 1
ATOM 936 C C . TRP A 1 122 ? 3.900 11.132 3.218 1.00 95.88 122 TRP A C 1
ATOM 938 O O . TRP A 1 122 ? 5.043 11.531 3.457 1.00 95.88 122 TRP A O 1
ATOM 948 N N . VAL A 1 123 ? 3.641 9.833 3.026 1.00 96.69 123 VAL A N 1
ATOM 949 C CA . VAL A 1 123 ? 4.636 8.781 3.285 1.00 96.69 123 VAL A CA 1
ATOM 950 C C . VAL A 1 123 ? 5.508 8.427 2.077 1.00 96.69 123 VAL A C 1
ATOM 952 O O . VAL A 1 123 ? 6.599 7.871 2.256 1.00 96.69 123 VAL A O 1
ATOM 955 N N . LEU A 1 124 ? 5.077 8.747 0.852 1.00 93.94 124 LEU A N 1
ATOM 956 C CA . LEU A 1 124 ? 5.859 8.475 -0.360 1.00 93.94 124 LEU A CA 1
ATOM 957 C C . LEU A 1 124 ? 7.237 9.158 -0.331 1.00 93.94 124 LEU A C 1
ATOM 959 O O . LEU A 1 124 ? 8.231 8.527 -0.700 1.00 93.94 124 LEU A O 1
ATOM 963 N N . ASP A 1 125 ? 7.312 10.357 0.251 1.00 91.12 125 ASP A N 1
ATOM 964 C CA . ASP A 1 125 ? 8.533 11.166 0.391 1.00 91.12 125 ASP A CA 1
ATOM 965 C C . ASP A 1 125 ? 9.291 10.940 1.715 1.00 91.12 125 ASP A C 1
ATOM 967 O O . ASP A 1 125 ? 10.063 11.788 2.183 1.00 91.12 125 ASP A O 1
ATOM 971 N N . ARG A 1 126 ? 9.051 9.808 2.386 1.00 94.38 126 ARG A N 1
ATOM 972 C CA . ARG A 1 126 ? 9.666 9.483 3.686 1.00 94.38 126 ARG A CA 1
ATOM 973 C C . ARG A 1 126 ? 10.610 8.295 3.598 1.00 94.38 126 ARG A C 1
ATOM 975 O O . ARG A 1 126 ? 10.911 7.776 2.529 1.00 94.38 126 ARG A O 1
ATOM 982 N N . ASP A 1 127 ? 11.181 7.895 4.724 1.00 95.88 127 ASP A N 1
ATOM 983 C CA . ASP A 1 127 ? 12.042 6.722 4.780 1.00 95.88 127 ASP A CA 1
ATOM 984 C C . ASP A 1 127 ? 11.229 5.413 4.859 1.00 95.88 127 ASP A C 1
ATOM 986 O O . ASP A 1 127 ? 10.019 5.383 5.092 1.00 95.88 127 ASP A O 1
ATOM 990 N N . SER A 1 128 ? 11.933 4.298 4.667 1.00 96.19 128 SER A N 1
ATOM 991 C CA . SER A 1 128 ? 11.356 2.949 4.632 1.00 96.19 128 SER A CA 1
ATOM 992 C C . SER A 1 128 ? 10.729 2.524 5.971 1.00 96.19 128 SER A C 1
ATOM 994 O O . SER A 1 128 ? 9.775 1.745 5.983 1.00 96.19 128 SER A O 1
ATOM 996 N N . LYS A 1 129 ? 11.208 3.042 7.117 1.00 96.25 129 LYS A N 1
ATOM 997 C CA . LYS A 1 129 ? 10.600 2.754 8.426 1.00 96.25 129 LYS A CA 1
ATOM 998 C C . LYS A 1 129 ? 9.216 3.394 8.500 1.00 96.25 129 LYS A C 1
ATOM 1000 O O . LYS A 1 129 ? 8.261 2.691 8.814 1.00 96.25 129 LYS A O 1
ATOM 1005 N N . LYS A 1 130 ? 9.098 4.678 8.148 1.00 96.94 130 LYS A N 1
ATOM 1006 C CA . LYS A 1 130 ? 7.812 5.398 8.141 1.00 96.94 130 LYS A CA 1
ATOM 1007 C C . LYS A 1 130 ? 6.799 4.771 7.182 1.00 96.94 130 LYS A C 1
ATOM 1009 O O . LYS A 1 130 ? 5.661 4.555 7.584 1.00 96.94 130 LYS A O 1
ATOM 1014 N N . ARG A 1 131 ? 7.220 4.376 5.973 1.00 97.62 131 ARG A N 1
ATOM 1015 C CA . ARG A 1 131 ? 6.358 3.647 5.018 1.00 97.62 131 ARG A CA 1
ATOM 1016 C C . ARG A 1 131 ? 5.788 2.357 5.588 1.00 97.62 131 ARG A C 1
ATOM 1018 O O . ARG A 1 131 ? 4.584 2.140 5.503 1.00 97.62 131 ARG A O 1
ATOM 1025 N N . ARG A 1 132 ? 6.628 1.532 6.219 1.00 96.88 132 ARG A N 1
ATOM 1026 C CA . ARG A 1 132 ? 6.166 0.299 6.870 1.00 96.88 132 ARG A CA 1
ATOM 1027 C C . ARG A 1 132 ? 5.237 0.567 8.050 1.00 96.88 132 ARG A C 1
ATOM 1029 O O . ARG A 1 132 ? 4.272 -0.164 8.210 1.00 96.88 132 ARG A O 1
ATOM 1036 N N . MET A 1 133 ? 5.513 1.594 8.855 1.00 97.56 133 MET A N 1
ATOM 1037 C CA . MET A 1 133 ? 4.639 1.972 9.971 1.00 97.56 133 MET A CA 1
ATOM 1038 C C . MET A 1 133 ? 3.253 2.384 9.467 1.00 97.56 133 MET A C 1
ATOM 1040 O O . MET A 1 133 ? 2.258 1.841 9.929 1.00 97.56 133 MET A O 1
ATOM 1044 N N . VAL A 1 134 ? 3.175 3.274 8.474 1.00 98.00 134 VAL A N 1
ATOM 1045 C CA . VAL A 1 134 ? 1.890 3.679 7.877 1.00 98.00 134 VAL A CA 1
ATOM 1046 C C . VAL A 1 134 ? 1.179 2.486 7.234 1.00 98.00 134 VAL A C 1
ATOM 1048 O O . VAL A 1 134 ? -0.016 2.309 7.443 1.00 98.00 134 VAL A O 1
ATOM 1051 N N . GLY A 1 135 ? 1.903 1.617 6.522 1.00 97.56 135 GLY A N 1
ATOM 1052 C CA . GLY A 1 135 ? 1.333 0.386 5.969 1.00 97.56 135 GLY A CA 1
ATOM 1053 C C . GLY A 1 135 ? 0.761 -0.557 7.033 1.00 97.56 135 GLY A C 1
ATOM 1054 O O . GLY A 1 135 ? -0.313 -1.126 6.844 1.00 97.56 135 GLY A O 1
ATOM 1055 N N . GLN A 1 136 ? 1.442 -0.687 8.176 1.00 97.31 136 GLN A N 1
ATOM 1056 C CA . GLN A 1 136 ? 0.951 -1.458 9.318 1.00 97.31 136 GLN A CA 1
ATOM 1057 C C . GLN A 1 136 ? -0.300 -0.819 9.932 1.00 97.31 136 GLN A C 1
ATOM 1059 O O . GLN A 1 136 ? -1.265 -1.525 10.199 1.00 97.31 136 GLN A O 1
ATOM 1064 N N . LEU A 1 137 ? -0.327 0.510 10.079 1.00 97.75 137 LEU A N 1
ATOM 1065 C CA . LEU A 1 137 ? -1.509 1.223 10.560 1.00 97.75 137 LEU A CA 1
ATOM 1066 C C . LEU A 1 137 ? -2.714 0.987 9.636 1.00 97.75 137 LEU A C 1
ATOM 1068 O O . LEU A 1 137 ? -3.791 0.667 10.124 1.00 97.75 137 LEU A O 1
ATOM 1072 N N . LEU A 1 138 ? -2.542 1.063 8.311 1.00 97.62 138 LEU A N 1
ATOM 1073 C CA . LEU A 1 138 ? -3.618 0.762 7.355 1.00 97.62 138 LEU A CA 1
ATOM 1074 C C . LEU A 1 138 ? -4.140 -0.677 7.496 1.00 97.62 138 LEU A C 1
ATOM 1076 O O . LEU A 1 138 ? -5.351 -0.886 7.454 1.00 97.62 138 LEU A O 1
ATOM 1080 N N . HIS A 1 139 ? -3.252 -1.655 7.698 1.00 97.00 139 HIS A N 1
ATOM 1081 C CA . HIS A 1 139 ? -3.647 -3.033 8.006 1.00 97.00 139 HIS A CA 1
ATOM 1082 C C . HIS A 1 139 ? -4.484 -3.105 9.291 1.00 97.00 139 HIS A C 1
ATOM 1084 O O . HIS A 1 139 ? -5.571 -3.684 9.281 1.00 97.00 139 HIS A O 1
ATOM 1090 N N . ASP A 1 140 ? -4.015 -2.488 10.375 1.00 96.44 140 ASP A N 1
ATOM 1091 C CA . ASP A 1 140 ? -4.678 -2.552 11.680 1.00 96.44 140 ASP A CA 1
ATOM 1092 C C . ASP A 1 140 ? -6.069 -1.896 11.635 1.00 96.44 140 ASP A C 1
ATOM 1094 O O . ASP A 1 140 ? -7.026 -2.427 12.198 1.00 96.44 140 ASP A O 1
ATOM 1098 N N . LEU A 1 141 ? -6.222 -0.798 10.883 1.00 96.31 141 LEU A N 1
ATOM 1099 C CA . LEU A 1 141 ? -7.520 -0.158 10.642 1.00 96.31 141 LEU A CA 1
ATOM 1100 C C . LEU A 1 141 ? -8.503 -1.072 9.892 1.00 96.31 141 LEU A C 1
ATOM 1102 O O . LEU A 1 141 ? -9.705 -1.012 10.156 1.00 96.31 141 LEU A O 1
ATOM 1106 N N . ILE A 1 142 ? -8.022 -1.911 8.968 1.00 95.94 142 ILE A N 1
ATOM 1107 C CA . ILE A 1 142 ? -8.861 -2.880 8.244 1.00 95.94 142 ILE A CA 1
ATOM 1108 C C . ILE A 1 142 ? -9.281 -4.017 9.173 1.00 95.94 142 ILE A C 1
ATOM 1110 O O . ILE A 1 142 ? -10.459 -4.370 9.214 1.00 95.94 142 ILE A O 1
ATOM 1114 N N . VAL A 1 143 ? -8.342 -4.565 9.951 1.00 94.69 143 VAL A N 1
ATOM 1115 C CA . VAL A 1 143 ? -8.621 -5.641 10.916 1.00 94.69 143 VAL A CA 1
ATOM 1116 C C . VAL A 1 143 ? -9.620 -5.184 11.985 1.00 94.69 143 VAL A C 1
ATOM 1118 O O . VAL A 1 143 ? -10.525 -5.939 12.345 1.00 94.69 143 VAL A O 1
ATOM 1121 N N . GLU A 1 144 ? -9.524 -3.933 12.444 1.00 92.75 144 GLU A N 1
ATOM 1122 C CA . GLU A 1 144 ? -10.479 -3.330 13.384 1.00 92.75 144 GLU A CA 1
ATOM 1123 C C . GLU A 1 144 ? -11.781 -2.831 12.732 1.00 92.75 144 GLU A C 1
ATOM 1125 O O . GLU A 1 144 ? -12.641 -2.294 13.425 1.00 92.75 144 GLU A O 1
ATOM 1130 N N . ASN A 1 145 ? -11.977 -3.039 11.424 1.00 92.50 145 ASN A N 1
ATOM 1131 C CA . ASN A 1 145 ? -13.155 -2.593 10.665 1.00 92.50 145 ASN A CA 1
ATOM 1132 C C . ASN A 1 145 ? -13.405 -1.072 10.709 1.00 92.50 145 ASN A C 1
ATOM 1134 O O . ASN A 1 145 ? -14.534 -0.611 10.531 1.00 92.50 145 ASN A O 1
ATOM 1138 N N . LEU A 1 146 ? -12.353 -0.280 10.910 1.00 93.50 146 LEU A N 1
ATOM 1139 C CA . LEU A 1 146 ? -12.394 1.184 10.821 1.00 93.50 146 LEU A CA 1
ATOM 1140 C C . LEU A 1 146 ? -12.212 1.667 9.385 1.00 93.50 146 LEU A C 1
ATOM 1142 O O . LEU A 1 146 ? -12.709 2.728 9.017 1.00 93.50 146 LEU A O 1
ATOM 1146 N N . LEU A 1 147 ? -11.514 0.870 8.577 1.00 95.62 147 LEU A N 1
ATOM 1147 C CA . LEU A 1 147 ? -11.286 1.112 7.164 1.00 95.62 147 LEU A CA 1
ATOM 1148 C C . LEU A 1 147 ? -11.795 -0.079 6.353 1.00 95.62 147 LEU A C 1
ATOM 1150 O O . LEU A 1 147 ? -11.318 -1.202 6.503 1.00 95.62 147 LEU A O 1
ATOM 1154 N N . SER A 1 148 ? -12.750 0.158 5.457 1.00 95.44 148 SER A N 1
ATOM 1155 C CA . SER A 1 148 ? -13.138 -0.858 4.476 1.00 95.44 148 SER A CA 1
ATOM 1156 C C . SER A 1 148 ? -12.133 -0.908 3.323 1.00 95.44 148 SER A C 1
ATOM 1158 O O . SER A 1 148 ? -11.513 0.093 2.962 1.00 95.44 148 SER A O 1
ATOM 1160 N N . PHE A 1 149 ? -12.009 -2.067 2.678 1.00 94.88 149 PHE A N 1
ATOM 1161 C CA . PHE A 1 149 ? -11.155 -2.186 1.495 1.00 94.88 149 PHE A CA 1
ATOM 1162 C C . PHE A 1 149 ? -11.597 -1.262 0.347 1.00 94.88 149 PHE A C 1
ATOM 1164 O O . PHE A 1 149 ? -10.756 -0.775 -0.398 1.00 94.88 149 PHE A O 1
ATOM 1171 N N . ASP A 1 150 ? -12.894 -0.986 0.201 1.00 95.25 150 ASP A N 1
ATOM 1172 C CA . ASP A 1 150 ? -13.371 -0.108 -0.873 1.00 95.25 150 ASP A CA 1
ATOM 1173 C C . ASP A 1 150 ? -12.950 1.351 -0.622 1.00 95.25 150 ASP A C 1
ATOM 1175 O O . ASP A 1 150 ? -12.543 2.038 -1.555 1.00 95.25 150 ASP A O 1
ATOM 1179 N N . GLN A 1 151 ? -12.911 1.786 0.643 1.00 95.88 151 GLN A N 1
ATOM 1180 C CA . GLN A 1 151 ? -12.329 3.078 1.034 1.00 95.88 151 GLN A CA 1
ATOM 1181 C C . GLN A 1 151 ? -10.809 3.116 0.859 1.00 95.88 151 GLN A C 1
ATOM 1183 O O . GLN A 1 151 ? -10.272 4.163 0.504 1.00 95.88 151 GLN A O 1
ATOM 1188 N N . LEU A 1 152 ? -10.112 1.994 1.083 1.00 97.12 152 LEU A N 1
ATOM 1189 C CA . LEU A 1 152 ? -8.686 1.883 0.770 1.00 97.12 152 LEU A CA 1
ATOM 1190 C C . LEU A 1 152 ? -8.451 2.091 -0.732 1.00 97.12 152 LEU A C 1
ATOM 1192 O O . LEU A 1 152 ? -7.572 2.864 -1.102 1.00 97.12 152 LEU A O 1
ATOM 1196 N N . VAL A 1 153 ? -9.238 1.439 -1.595 1.00 96.31 153 VAL A N 1
ATOM 1197 C CA . VAL A 1 153 ? -9.142 1.603 -3.056 1.00 96.31 153 VAL A CA 1
ATOM 1198 C C . VAL A 1 153 ? -9.451 3.036 -3.470 1.00 96.31 153 VAL A C 1
ATOM 1200 O O . VAL A 1 153 ? -8.687 3.616 -4.236 1.00 96.31 153 VAL A O 1
ATOM 1203 N N . GLU A 1 154 ? -10.535 3.612 -2.950 1.00 95.81 154 GLU A N 1
ATOM 1204 C CA . GLU A 1 154 ? -10.947 4.978 -3.272 1.00 95.81 154 GLU A CA 1
ATOM 1205 C C . GLU A 1 154 ? -9.886 6.003 -2.851 1.00 95.81 154 GLU A C 1
ATOM 1207 O O . GLU A 1 154 ? -9.461 6.807 -3.675 1.00 95.81 154 GLU A O 1
ATOM 1212 N N . GLY A 1 155 ? -9.391 5.930 -1.611 1.00 96.44 155 GLY A N 1
ATOM 1213 C CA . GLY A 1 155 ? -8.357 6.842 -1.110 1.00 96.44 155 GLY A CA 1
ATOM 1214 C C . GLY A 1 155 ? -6.981 6.636 -1.750 1.00 96.44 155 GLY A C 1
ATOM 1215 O O . GLY A 1 155 ? -6.187 7.566 -1.820 1.00 96.44 155 GLY A O 1
ATOM 1216 N N . SER A 1 156 ? -6.688 5.438 -2.263 1.00 97.00 156 SER A N 1
ATOM 1217 C CA . SER A 1 156 ? -5.422 5.166 -2.963 1.00 97.00 156 SER A CA 1
ATOM 1218 C C . SER A 1 156 ? -5.456 5.532 -4.447 1.00 97.00 156 SER A C 1
ATOM 1220 O O . SER A 1 156 ? -4.411 5.516 -5.097 1.00 97.00 156 SER A O 1
ATOM 1222 N N . HIS A 1 157 ? -6.635 5.816 -5.007 1.00 96.06 157 HIS A N 1
ATOM 1223 C CA . HIS A 1 157 ? -6.836 5.908 -6.450 1.00 96.06 157 HIS A CA 1
ATOM 1224 C C . HIS A 1 157 ? -5.949 6.971 -7.108 1.00 96.06 157 HIS A C 1
ATOM 1226 O O . HIS A 1 157 ? -5.277 6.667 -8.089 1.00 96.06 157 HIS A O 1
ATOM 1232 N N . GLU A 1 158 ? -5.921 8.195 -6.572 1.00 94.75 158 GLU A N 1
ATOM 1233 C CA . GLU A 1 158 ? -5.162 9.312 -7.158 1.00 94.75 158 GLU A CA 1
ATOM 1234 C C . GLU A 1 158 ? -3.660 9.010 -7.209 1.00 94.75 158 GLU A C 1
ATOM 1236 O O . GLU A 1 158 ? -3.020 9.157 -8.252 1.00 94.75 158 GLU A O 1
ATOM 1241 N N . ILE A 1 159 ? -3.114 8.480 -6.113 1.00 94.94 159 ILE A N 1
ATOM 1242 C CA . ILE A 1 159 ? -1.695 8.130 -6.015 1.00 94.94 159 ILE A CA 1
ATOM 1243 C C . ILE A 1 159 ? -1.328 6.958 -6.927 1.00 94.94 159 ILE A C 1
ATOM 1245 O O . ILE A 1 159 ? -0.298 6.978 -7.604 1.00 94.94 159 ILE A O 1
ATOM 1249 N N . LEU A 1 160 ? -2.177 5.933 -6.984 1.00 96.25 160 LEU A N 1
ATOM 1250 C CA . LEU A 1 160 ? -1.950 4.786 -7.859 1.00 96.25 160 LEU A CA 1
ATOM 1251 C C . LEU A 1 160 ? -2.053 5.178 -9.340 1.00 96.25 160 LEU A C 1
ATOM 1253 O O . LEU A 1 160 ? -1.226 4.730 -10.136 1.00 96.25 160 LEU A O 1
ATOM 1257 N N . ALA A 1 161 ? -2.987 6.059 -9.702 1.00 95.75 161 ALA A N 1
ATOM 1258 C CA . ALA A 1 161 ? -3.136 6.563 -11.066 1.00 95.75 161 ALA A CA 1
ATOM 1259 C C . ALA A 1 161 ? -1.896 7.330 -11.551 1.00 95.75 161 ALA A C 1
ATOM 1261 O O . ALA A 1 161 ? -1.480 7.149 -12.693 1.00 95.75 161 ALA A O 1
ATOM 1262 N N . MET A 1 162 ? -1.254 8.101 -10.669 1.00 94.25 162 MET A N 1
ATOM 1263 C CA . MET A 1 162 ? -0.038 8.870 -10.972 1.00 94.25 162 MET A CA 1
ATOM 1264 C C . MET A 1 162 ? 1.268 8.079 -10.785 1.00 94.25 162 MET A C 1
ATOM 1266 O O . MET A 1 162 ? 2.356 8.644 -10.840 1.00 94.25 162 MET A O 1
ATOM 1270 N N . THR A 1 163 ? 1.213 6.758 -10.574 1.00 94.88 163 THR A N 1
ATOM 1271 C CA . THR A 1 163 ? 2.425 5.947 -10.325 1.00 94.88 163 THR A CA 1
ATOM 1272 C C . THR A 1 163 ? 3.444 6.014 -11.471 1.00 94.88 163 THR A C 1
ATOM 1274 O O . THR A 1 163 ? 4.646 5.938 -11.219 1.00 94.88 163 THR A O 1
ATOM 1277 N N . GLU A 1 164 ? 2.994 6.144 -12.725 1.00 91.12 164 GLU A N 1
ATOM 1278 C CA . GLU A 1 164 ? 3.896 6.292 -13.879 1.00 91.12 164 GLU A CA 1
ATOM 1279 C C . GLU A 1 164 ? 4.644 7.632 -13.853 1.00 91.12 164 GLU A C 1
ATOM 1281 O O . GLU A 1 164 ? 5.849 7.651 -14.104 1.00 91.12 164 GLU A O 1
ATOM 1286 N N . ASP A 1 165 ? 3.964 8.715 -13.473 1.00 94.25 165 ASP A N 1
ATOM 1287 C CA . ASP A 1 165 ? 4.560 10.044 -13.326 1.00 94.25 165 ASP A CA 1
ATOM 1288 C C . ASP A 1 165 ? 5.519 10.087 -12.132 1.00 94.25 165 ASP A C 1
ATOM 1290 O O . ASP A 1 165 ? 6.662 10.522 -12.267 1.00 94.25 165 ASP A O 1
ATOM 1294 N N . PHE A 1 166 ? 5.116 9.523 -10.988 1.00 92.94 166 PHE A N 1
ATOM 1295 C CA . PHE A 1 166 ? 5.981 9.432 -9.813 1.00 92.94 166 PHE A CA 1
ATOM 1296 C C . PHE A 1 166 ? 7.257 8.635 -10.071 1.00 92.94 166 PHE A C 1
ATOM 1298 O O . PHE A 1 166 ? 8.273 8.921 -9.451 1.00 92.94 166 PHE A O 1
ATOM 1305 N N . GLU A 1 167 ? 7.257 7.644 -10.970 1.00 92.62 167 GLU A N 1
ATOM 1306 C CA . GLU A 1 167 ? 8.473 6.875 -11.267 1.00 92.62 167 GLU A CA 1
ATOM 1307 C C . GLU A 1 167 ? 9.574 7.742 -11.903 1.00 92.62 167 GLU A C 1
ATOM 1309 O O . GLU A 1 167 ? 10.758 7.407 -11.797 1.00 92.62 167 GLU A O 1
ATOM 1314 N N . ILE A 1 168 ? 9.205 8.853 -12.549 1.00 92.00 168 ILE A N 1
ATOM 1315 C CA . ILE A 1 168 ? 10.160 9.780 -13.164 1.00 92.00 168 ILE A CA 1
ATOM 1316 C C . ILE A 1 168 ? 11.056 10.396 -12.084 1.00 92.00 168 ILE A C 1
ATOM 1318 O O . ILE A 1 168 ? 12.282 10.352 -12.213 1.00 92.00 168 ILE A O 1
ATOM 1322 N N . ASP A 1 169 ? 10.453 10.898 -11.008 1.00 94.56 169 ASP A N 1
ATOM 1323 C CA . ASP A 1 169 ? 11.165 11.558 -9.909 1.00 94.56 169 ASP A CA 1
ATOM 1324 C C . ASP A 1 169 ? 11.586 10.572 -8.806 1.00 94.56 169 ASP A C 1
ATOM 1326 O O . ASP A 1 169 ? 12.604 10.751 -8.132 1.00 94.56 169 ASP A O 1
ATOM 1330 N N . ILE A 1 170 ? 10.835 9.480 -8.657 1.00 91.69 170 ILE A N 1
ATOM 1331 C CA . ILE A 1 170 ? 10.983 8.465 -7.616 1.00 91.69 170 ILE A CA 1
ATOM 1332 C C . ILE A 1 170 ? 11.097 7.080 -8.277 1.00 91.69 170 ILE A C 1
ATOM 1334 O O . ILE A 1 170 ? 10.142 6.297 -8.281 1.00 91.69 170 ILE A O 1
ATOM 1338 N N . PRO A 1 171 ? 12.294 6.678 -8.755 1.00 91.00 171 PRO A N 1
ATOM 1339 C CA . PRO A 1 171 ? 12.487 5.407 -9.467 1.00 91.00 171 PRO A CA 1
ATOM 1340 C C . PRO A 1 171 ? 12.068 4.148 -8.689 1.00 91.00 171 PRO A C 1
ATOM 1342 O O . PRO A 1 171 ? 11.927 3.075 -9.269 1.00 91.00 171 PRO A O 1
ATOM 1345 N N . LYS A 1 172 ? 11.908 4.257 -7.364 1.00 93.69 172 LYS A N 1
ATOM 1346 C CA . LYS A 1 172 ? 11.514 3.170 -6.455 1.00 93.69 172 LYS A CA 1
ATOM 1347 C C . LYS A 1 172 ? 10.050 3.240 -6.006 1.00 93.69 172 LYS A C 1
ATOM 1349 O O . LYS A 1 172 ? 9.682 2.496 -5.100 1.00 93.69 172 LYS A O 1
ATOM 1354 N N . VAL A 1 173 ? 9.205 4.079 -6.614 1.00 95.56 173 VAL A N 1
ATOM 1355 C CA . VAL A 1 173 ? 7.801 4.254 -6.190 1.00 95.56 173 VAL A CA 1
ATOM 1356 C C . VAL A 1 173 ? 7.037 2.926 -6.113 1.00 95.56 173 VAL A C 1
ATOM 1358 O O . VAL A 1 173 ? 6.333 2.679 -5.140 1.00 95.56 173 VAL A O 1
ATOM 1361 N N . CYS A 1 174 ? 7.263 1.996 -7.050 1.00 95.50 174 CYS A N 1
ATOM 1362 C CA . CYS A 1 174 ? 6.648 0.664 -7.002 1.00 95.50 174 CYS A CA 1
ATOM 1363 C C . CYS A 1 174 ? 7.057 -0.122 -5.742 1.00 95.50 174 CYS A C 1
ATOM 1365 O O . CYS A 1 174 ? 6.213 -0.750 -5.103 1.00 95.50 174 CYS A O 1
ATOM 1367 N N . ASN A 1 175 ? 8.334 -0.059 -5.343 1.00 96.00 175 ASN A N 1
ATOM 1368 C CA . ASN A 1 175 ? 8.805 -0.677 -4.102 1.00 96.00 175 ASN A CA 1
ATOM 1369 C C . ASN A 1 175 ? 8.177 -0.012 -2.874 1.00 96.00 175 ASN A C 1
ATOM 1371 O O . ASN A 1 175 ? 7.833 -0.708 -1.926 1.00 96.00 175 ASN A O 1
ATOM 1375 N N . TYR A 1 176 ? 8.008 1.311 -2.895 1.00 97.56 176 TYR A N 1
ATOM 1376 C CA . TYR A 1 176 ? 7.420 2.068 -1.789 1.00 97.56 176 TYR A CA 1
ATOM 1377 C C . TYR A 1 176 ? 5.945 1.718 -1.594 1.00 97.56 176 TYR A C 1
ATOM 1379 O O . TYR A 1 176 ? 5.532 1.433 -0.474 1.00 97.56 176 TYR A O 1
ATOM 1387 N N . LEU A 1 177 ? 5.177 1.634 -2.682 1.00 97.44 177 LEU A N 1
ATOM 1388 C CA . LEU A 1 177 ? 3.799 1.139 -2.652 1.00 97.44 177 LEU A CA 1
ATOM 1389 C C . LEU A 1 177 ? 3.748 -0.315 -2.149 1.00 97.44 177 LEU A C 1
ATOM 1391 O O . LEU A 1 177 ? 2.869 -0.669 -1.367 1.00 97.44 177 LEU A O 1
ATOM 1395 N N . GLY A 1 178 ? 4.734 -1.140 -2.520 1.00 97.19 178 GLY A N 1
ATOM 1396 C CA . GLY A 1 178 ? 4.922 -2.478 -1.955 1.00 97.19 178 GLY A CA 1
ATOM 1397 C C . GLY A 1 178 ? 5.093 -2.475 -0.431 1.00 97.19 178 GLY A C 1
ATOM 1398 O O . GLY A 1 178 ? 4.410 -3.230 0.253 1.00 97.19 178 GLY A O 1
ATOM 1399 N N . GLU A 1 179 ? 5.954 -1.607 0.111 1.00 97.56 179 GLU A N 1
ATOM 1400 C CA . GLU A 1 179 ? 6.153 -1.417 1.562 1.00 97.56 179 GLU A CA 1
ATOM 1401 C C . GLU A 1 179 ? 4.873 -1.020 2.300 1.00 97.56 179 GLU A C 1
ATOM 1403 O O . GLU A 1 179 ? 4.665 -1.475 3.425 1.00 97.56 179 GLU A O 1
ATOM 1408 N N . ILE A 1 180 ? 4.024 -0.213 1.667 1.00 97.88 180 ILE A N 1
ATOM 1409 C CA . ILE A 1 180 ? 2.803 0.313 2.280 1.00 97.88 180 ILE A CA 1
ATOM 1410 C C . ILE A 1 180 ? 1.663 -0.712 2.237 1.00 97.88 180 ILE A C 1
ATOM 1412 O O . ILE A 1 180 ? 0.986 -0.913 3.240 1.00 97.88 180 ILE A O 1
ATOM 1416 N N . PHE A 1 181 ? 1.443 -1.386 1.105 1.00 97.62 181 PHE A N 1
ATOM 1417 C CA . PHE A 1 181 ? 0.281 -2.272 0.944 1.00 97.62 181 PHE A CA 1
ATOM 1418 C C . PHE A 1 181 ? 0.543 -3.733 1.322 1.00 97.62 181 PHE A C 1
ATOM 1420 O O . PHE A 1 181 ? -0.407 -4.467 1.588 1.00 97.62 181 PHE A O 1
ATOM 1427 N N . ALA A 1 182 ? 1.800 -4.186 1.379 1.00 96.75 182 ALA A N 1
ATOM 1428 C CA . ALA A 1 182 ? 2.113 -5.572 1.737 1.00 96.75 182 ALA A CA 1
ATOM 1429 C C . ALA A 1 182 ? 1.585 -6.031 3.110 1.00 96.75 182 ALA A C 1
ATOM 1431 O O . ALA A 1 182 ? 1.122 -7.173 3.182 1.00 96.75 182 ALA A O 1
ATOM 1432 N N . PRO A 1 183 ? 1.589 -5.205 4.180 1.00 96.56 183 PRO A N 1
ATOM 1433 C CA . PRO A 1 183 ? 1.002 -5.588 5.464 1.00 96.56 183 PRO A CA 1
ATOM 1434 C C . PRO A 1 183 ? -0.468 -6.012 5.362 1.00 96.56 183 PRO A C 1
ATOM 1436 O O . PRO A 1 183 ? -0.878 -6.921 6.074 1.00 96.56 183 PRO A O 1
ATOM 1439 N N . CYS A 1 184 ? -1.241 -5.459 4.417 1.00 95.50 184 CYS A N 1
ATOM 1440 C CA . CYS A 1 184 ? -2.656 -5.801 4.225 1.00 95.50 184 CYS A CA 1
ATOM 1441 C C . CYS A 1 184 ? -2.895 -7.268 3.804 1.00 95.50 184 CYS A C 1
ATOM 1443 O O . CYS A 1 184 ? -4.022 -7.745 3.902 1.00 95.50 184 CYS A O 1
ATOM 1445 N N . LEU A 1 185 ? -1.869 -7.995 3.336 1.00 93.69 185 LEU A N 1
ATOM 1446 C CA . LEU A 1 185 ? -1.964 -9.441 3.063 1.00 93.69 185 LEU A CA 1
ATOM 1447 C C . LEU A 1 185 ? -1.903 -10.294 4.326 1.00 93.69 185 LEU A C 1
ATOM 1449 O O . LEU A 1 185 ? -2.252 -11.476 4.279 1.00 93.69 185 LEU A O 1
ATOM 1453 N N . ASN A 1 186 ? -1.381 -9.750 5.424 1.00 90.50 186 ASN A N 1
ATOM 1454 C CA . ASN A 1 186 ? -1.247 -10.518 6.646 1.00 90.50 186 ASN A CA 1
ATOM 1455 C C . ASN A 1 186 ? -2.615 -10.729 7.310 1.00 90.50 186 ASN A C 1
ATOM 1457 O O . ASN A 1 186 ? -3.591 -10.053 6.993 1.00 90.50 186 ASN A O 1
ATOM 1461 N N . ASP A 1 187 ? -2.693 -11.747 8.169 1.00 87.88 187 ASP A N 1
ATOM 1462 C CA . ASP A 1 187 ? -3.869 -12.077 8.988 1.00 87.88 187 ASP A CA 1
ATOM 1463 C C . ASP A 1 187 ? -5.189 -12.231 8.208 1.00 87.88 187 ASP A C 1
ATOM 1465 O O . ASP A 1 187 ? -6.278 -12.191 8.774 1.00 87.88 187 ASP A O 1
ATOM 1469 N N . ASN A 1 188 ? -5.087 -12.475 6.896 1.00 83.31 188 ASN A N 1
ATOM 1470 C CA . ASN A 1 188 ? -6.200 -12.506 5.949 1.00 83.31 188 ASN A CA 1
ATOM 1471 C C . ASN A 1 188 ? -7.039 -11.214 5.933 1.00 83.31 188 ASN A C 1
ATOM 1473 O O . ASN A 1 188 ? -8.205 -11.263 5.538 1.00 83.31 188 ASN A O 1
ATOM 1477 N N . ALA A 1 189 ? -6.455 -10.070 6.314 1.00 87.75 189 ALA A N 1
ATOM 1478 C CA . ALA A 1 189 ? -7.131 -8.773 6.296 1.00 87.75 189 ALA A CA 1
ATOM 1479 C C . ALA A 1 189 ? -7.650 -8.437 4.887 1.00 87.75 189 ALA A C 1
ATOM 1481 O O . ALA A 1 189 ? -8.798 -8.026 4.710 1.00 87.75 189 ALA A O 1
ATOM 1482 N N . VAL A 1 190 ? -6.828 -8.683 3.860 1.00 93.31 190 VAL A N 1
ATOM 1483 C CA . VAL A 1 190 ? -7.199 -8.524 2.453 1.00 93.31 190 VAL A CA 1
ATOM 1484 C C . VAL A 1 190 ? -6.722 -9.721 1.632 1.00 93.31 190 VAL A C 1
ATOM 1486 O O . VAL A 1 190 ? -5.567 -10.134 1.689 1.00 93.31 190 VAL A O 1
ATOM 1489 N N . THR A 1 191 ? -7.615 -10.277 0.808 1.00 94.38 191 THR A N 1
ATOM 1490 C CA . THR A 1 191 ? -7.247 -11.361 -0.118 1.00 94.38 191 THR A CA 1
ATOM 1491 C C . THR A 1 191 ? -6.331 -10.864 -1.238 1.00 94.38 191 THR A C 1
ATOM 1493 O O . THR A 1 191 ? -6.458 -9.732 -1.711 1.00 94.38 191 THR A O 1
ATOM 1496 N N . LEU A 1 192 ? -5.479 -11.749 -1.759 1.00 94.50 192 LEU A N 1
ATOM 1497 C CA . LEU A 1 192 ? -4.575 -11.419 -2.864 1.00 94.50 192 LEU A CA 1
ATOM 1498 C C . LEU A 1 192 ? -5.309 -10.915 -4.123 1.00 94.50 192 LEU A C 1
ATOM 1500 O O . LEU A 1 192 ? -4.806 -10.031 -4.813 1.00 94.50 192 LEU A O 1
ATOM 1504 N N . LYS A 1 193 ? -6.526 -11.415 -4.395 1.00 93.94 193 LYS A N 1
ATOM 1505 C CA . LYS A 1 193 ? -7.377 -10.913 -5.491 1.00 93.94 193 LYS A CA 1
ATOM 1506 C C . LYS A 1 193 ? -7.787 -9.464 -5.289 1.00 93.94 193 LYS A C 1
ATOM 1508 O O . LYS A 1 193 ? -7.666 -8.673 -6.214 1.00 93.94 193 LYS A O 1
ATOM 1513 N N . ARG A 1 194 ? -8.239 -9.115 -4.082 1.00 94.56 194 ARG A N 1
ATOM 1514 C CA . ARG A 1 194 ? -8.619 -7.733 -3.779 1.00 94.56 194 ARG A CA 1
ATOM 1515 C C . ARG A 1 194 ? -7.410 -6.813 -3.908 1.00 94.56 194 ARG A C 1
ATOM 1517 O O . ARG A 1 194 ? -7.514 -5.770 -4.531 1.00 94.56 194 ARG A O 1
ATOM 1524 N N . LEU A 1 195 ? -6.225 -7.229 -3.470 1.00 94.06 195 LEU A N 1
ATOM 1525 C CA . LEU A 1 195 ? -5.015 -6.437 -3.722 1.00 94.06 195 LEU A CA 1
ATOM 1526 C C . LEU A 1 195 ? -4.643 -6.303 -5.203 1.00 94.06 195 LEU A C 1
ATOM 1528 O O . LEU A 1 195 ? -4.094 -5.278 -5.594 1.00 94.06 195 LEU A O 1
ATOM 1532 N N . LEU A 1 196 ? -4.975 -7.278 -6.050 1.00 94.25 196 LEU A N 1
ATOM 1533 C CA . LEU A 1 196 ? -4.885 -7.094 -7.501 1.00 94.25 196 LEU A CA 1
ATOM 1534 C C . LEU A 1 196 ? -5.918 -6.075 -8.016 1.00 94.25 196 LEU A C 1
ATOM 1536 O O . LEU A 1 196 ? -5.642 -5.362 -8.978 1.00 94.25 196 LEU A O 1
ATOM 1540 N N . ASP A 1 197 ? -7.092 -5.981 -7.387 1.00 93.31 197 ASP A N 1
ATOM 1541 C CA . ASP A 1 197 ? -8.086 -4.954 -7.711 1.00 93.31 197 ASP A CA 1
ATOM 1542 C C . ASP A 1 197 ? -7.594 -3.548 -7.353 1.00 93.31 197 ASP A C 1
ATOM 1544 O O . ASP A 1 197 ? -7.816 -2.623 -8.130 1.00 93.31 197 ASP A O 1
ATOM 1548 N N . LEU A 1 198 ? -6.860 -3.398 -6.245 1.00 93.94 198 LEU A N 1
ATOM 1549 C CA . LEU A 1 198 ? -6.214 -2.136 -5.866 1.00 93.94 198 LEU A CA 1
ATOM 1550 C C . LEU A 1 198 ? -5.290 -1.630 -6.985 1.00 93.94 198 LEU A C 1
ATOM 1552 O O . LEU A 1 198 ? -5.329 -0.457 -7.346 1.00 93.94 198 LEU A O 1
ATOM 1556 N N . THR A 1 199 ? -4.506 -2.518 -7.605 1.00 93.25 199 THR A N 1
ATOM 1557 C CA . THR A 1 199 ? -3.571 -2.125 -8.672 1.00 93.25 199 THR A CA 1
ATOM 1558 C C . THR A 1 199 ? -4.247 -1.814 -10.009 1.00 93.25 199 THR A C 1
ATOM 1560 O O . THR A 1 199 ? -3.562 -1.405 -10.941 1.00 93.25 199 THR A O 1
ATOM 1563 N N . LYS A 1 200 ? -5.576 -1.942 -10.137 1.00 91.56 200 LYS A N 1
ATOM 1564 C CA . LYS A 1 200 ? -6.302 -1.544 -11.359 1.00 91.56 200 LYS A CA 1
ATOM 1565 C C . LYS A 1 200 ? -6.246 -0.043 -11.631 1.00 91.56 200 LYS A C 1
ATOM 1567 O O . LYS A 1 200 ? -6.343 0.339 -12.791 1.00 91.56 200 LYS A O 1
ATOM 1572 N N . ALA A 1 201 ? -6.102 0.777 -10.590 1.00 90.75 201 ALA A N 1
ATOM 1573 C CA . ALA A 1 201 ? -5.921 2.219 -10.739 1.00 90.75 201 ALA A CA 1
ATOM 1574 C C . ALA A 1 201 ? -4.542 2.573 -11.323 1.00 90.75 201 ALA A C 1
ATOM 1576 O O . ALA A 1 201 ? -4.376 3.645 -11.889 1.00 90.75 201 ALA A O 1
ATOM 1577 N N . VAL A 1 202 ? -3.560 1.667 -11.225 1.00 91.38 202 VAL A N 1
ATOM 1578 C CA . VAL A 1 202 ? -2.215 1.873 -11.770 1.00 91.38 202 VAL A CA 1
ATOM 1579 C C . VAL A 1 202 ? -2.249 1.779 -13.292 1.00 91.38 202 VAL A C 1
ATOM 1581 O O . VAL A 1 202 ? -2.876 0.877 -13.857 1.00 91.38 202 VAL A O 1
ATOM 1584 N N . GLY A 1 203 ? -1.510 2.668 -13.959 1.00 83.06 203 GLY A N 1
ATOM 1585 C CA . GLY A 1 203 ? -1.288 2.606 -15.400 1.00 83.06 203 GLY A CA 1
ATOM 1586 C C . GLY A 1 203 ? -0.877 1.203 -15.872 1.00 83.06 203 GLY A C 1
ATOM 1587 O O . GLY A 1 203 ? -0.159 0.459 -15.189 1.00 83.06 203 GLY A O 1
ATOM 1588 N N . SER A 1 204 ? -1.377 0.808 -17.047 1.00 79.00 204 SER A N 1
ATOM 1589 C CA . SER A 1 204 ? -1.277 -0.573 -17.551 1.00 79.00 204 SER A CA 1
ATOM 1590 C C . SER A 1 204 ? 0.154 -1.127 -17.594 1.00 79.00 204 SER A C 1
ATOM 1592 O O . SER A 1 204 ? 0.349 -2.330 -17.414 1.00 79.00 204 SER A O 1
ATOM 1594 N N . ASN A 1 205 ? 1.158 -0.258 -17.749 1.00 80.38 205 ASN A N 1
ATOM 1595 C CA . ASN A 1 205 ? 2.563 -0.646 -17.825 1.00 80.38 205 ASN A CA 1
ATOM 1596 C C . ASN A 1 205 ? 3.169 -0.969 -16.453 1.00 80.38 205 ASN A C 1
ATOM 1598 O O . ASN A 1 205 ? 4.174 -1.676 -16.372 1.00 80.38 205 ASN A O 1
ATOM 1602 N N . LYS A 1 206 ? 2.587 -0.444 -15.368 1.00 88.25 206 LYS A N 1
ATOM 1603 C CA . LYS A 1 206 ? 3.129 -0.557 -14.005 1.00 88.25 206 LYS A CA 1
ATOM 1604 C C . LYS A 1 206 ? 2.293 -1.412 -13.072 1.00 88.25 206 LYS A C 1
ATOM 1606 O O . LYS A 1 206 ? 2.819 -1.833 -12.044 1.00 88.25 206 LYS A O 1
ATOM 1611 N N . LYS A 1 207 ? 1.057 -1.760 -13.445 1.00 90.31 207 LYS A N 1
ATOM 1612 C CA . LYS A 1 207 ? 0.189 -2.661 -12.668 1.00 90.31 207 LYS A CA 1
ATOM 1613 C C . LYS A 1 207 ? 0.925 -3.921 -12.191 1.00 90.31 207 LYS A C 1
ATOM 1615 O O . LYS A 1 207 ? 0.912 -4.233 -11.001 1.00 90.31 207 LYS A O 1
ATOM 1620 N N . ALA A 1 208 ? 1.594 -4.623 -13.110 1.00 90.94 208 ALA A N 1
ATOM 1621 C CA . ALA A 1 208 ? 2.328 -5.847 -12.793 1.00 90.94 208 ALA A CA 1
ATOM 1622 C C . ALA A 1 208 ? 3.512 -5.593 -11.846 1.00 90.94 208 ALA A C 1
ATOM 1624 O O . ALA A 1 208 ? 3.738 -6.383 -10.933 1.00 90.94 208 ALA A O 1
ATOM 1625 N N . ASN A 1 209 ? 4.224 -4.475 -12.021 1.00 91.88 209 ASN A N 1
ATOM 1626 C CA . ASN A 1 209 ? 5.364 -4.109 -11.183 1.00 91.88 209 ASN A CA 1
ATOM 1627 C C . ASN A 1 209 ? 4.928 -3.782 -9.754 1.00 91.88 209 ASN A C 1
ATOM 1629 O O . ASN A 1 209 ? 5.497 -4.328 -8.814 1.00 91.88 209 ASN A O 1
ATOM 1633 N N . VAL A 1 210 ? 3.897 -2.949 -9.580 1.00 94.94 210 VAL A N 1
ATOM 1634 C CA . VAL A 1 210 ? 3.356 -2.619 -8.251 1.00 94.94 210 VAL A CA 1
ATOM 1635 C C . VAL A 1 210 ? 2.870 -3.886 -7.555 1.00 94.94 210 VAL A C 1
ATOM 1637 O O . VAL A 1 210 ? 3.245 -4.142 -6.413 1.00 94.94 210 VAL A O 1
ATOM 1640 N N . PHE A 1 211 ? 2.107 -4.730 -8.255 1.00 95.44 211 PHE A N 1
ATOM 1641 C CA . PHE A 1 211 ? 1.633 -5.991 -7.690 1.00 95.44 211 PHE A CA 1
ATOM 1642 C C . PHE A 1 211 ? 2.792 -6.918 -7.289 1.00 95.44 211 PHE A C 1
ATOM 1644 O O . PHE A 1 211 ? 2.800 -7.456 -6.182 1.00 95.44 211 PHE A O 1
ATOM 1651 N N . ALA A 1 212 ? 3.811 -7.062 -8.141 1.00 94.38 212 ALA A N 1
ATOM 1652 C CA . ALA A 1 212 ? 5.002 -7.847 -7.827 1.00 94.38 212 ALA A CA 1
ATOM 1653 C C . ALA A 1 212 ? 5.765 -7.283 -6.617 1.00 94.38 212 ALA A C 1
ATOM 1655 O O . ALA A 1 212 ? 6.208 -8.054 -5.767 1.00 94.38 212 ALA A O 1
ATOM 1656 N N . CYS A 1 213 ? 5.881 -5.958 -6.492 1.00 96.12 213 CYS A N 1
ATOM 1657 C CA . CYS A 1 213 ? 6.490 -5.314 -5.330 1.00 96.12 213 CYS A CA 1
ATOM 1658 C C . CYS A 1 213 ? 5.708 -5.592 -4.038 1.00 96.12 213 CYS A C 1
ATOM 1660 O O . CYS A 1 213 ? 6.334 -5.894 -3.023 1.00 96.12 213 CYS A O 1
ATOM 1662 N N . ILE A 1 214 ? 4.371 -5.566 -4.075 1.00 96.69 214 ILE A N 1
ATOM 1663 C CA . ILE A 1 214 ? 3.517 -5.923 -2.928 1.00 96.69 214 ILE A CA 1
ATOM 1664 C C . ILE A 1 214 ? 3.764 -7.377 -2.509 1.00 96.69 214 ILE A C 1
ATOM 1666 O O . ILE A 1 214 ? 4.049 -7.640 -1.342 1.00 96.69 214 ILE A O 1
ATOM 1670 N N . VAL A 1 215 ? 3.719 -8.325 -3.451 1.00 95.81 215 VAL A N 1
ATOM 1671 C CA . VAL A 1 215 ? 3.930 -9.756 -3.158 1.00 95.81 215 VAL A CA 1
ATOM 1672 C C . VAL A 1 215 ? 5.352 -10.021 -2.657 1.00 95.81 215 VAL A C 1
ATOM 1674 O O . VAL A 1 215 ? 5.545 -10.747 -1.681 1.00 95.81 215 VAL A O 1
ATOM 1677 N N . SER A 1 216 ? 6.356 -9.401 -3.282 1.00 95.62 216 SER A N 1
ATOM 1678 C CA . SER A 1 216 ? 7.755 -9.514 -2.864 1.00 95.62 216 SER A CA 1
ATOM 1679 C C . SER A 1 216 ? 7.955 -8.998 -1.443 1.00 95.62 216 SER A C 1
ATOM 1681 O O . SER A 1 216 ? 8.661 -9.624 -0.65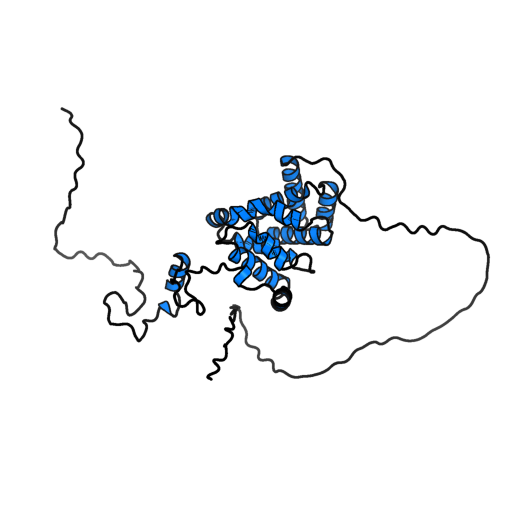4 1.00 95.62 216 SER A O 1
ATOM 1683 N N . GLN A 1 217 ? 7.345 -7.865 -1.102 1.00 96.25 217 GLN A N 1
ATOM 1684 C CA . GLN A 1 217 ? 7.455 -7.295 0.231 1.00 96.25 217 GLN A CA 1
ATOM 1685 C C . GLN A 1 217 ? 6.677 -8.115 1.266 1.00 96.25 217 GLN A C 1
ATOM 1687 O O . GLN A 1 217 ? 7.166 -8.319 2.376 1.00 96.25 217 GLN A O 1
ATOM 1692 N N . ALA A 1 218 ? 5.519 -8.664 0.900 1.00 95.69 218 ALA A N 1
ATOM 1693 C CA . ALA A 1 218 ? 4.785 -9.588 1.755 1.00 95.69 218 ALA A CA 1
ATOM 1694 C C . ALA A 1 218 ? 5.631 -10.823 2.089 1.00 95.69 218 ALA A C 1
ATOM 1696 O O . ALA A 1 218 ? 5.674 -11.239 3.244 1.00 95.69 218 ALA A O 1
ATOM 1697 N N . ALA A 1 219 ? 6.392 -11.351 1.124 1.00 96.06 219 ALA A N 1
ATOM 1698 C CA . ALA A 1 219 ? 7.286 -12.485 1.358 1.00 96.06 219 ALA A CA 1
ATOM 1699 C C . ALA A 1 219 ? 8.400 -12.164 2.369 1.00 96.06 219 ALA A C 1
ATOM 1701 O O . ALA A 1 219 ? 8.835 -13.060 3.088 1.00 96.06 219 ALA A O 1
ATOM 1702 N N . GLN A 1 220 ? 8.823 -10.898 2.473 1.00 94.62 220 GLN A N 1
ATOM 1703 C CA . GLN A 1 220 ? 9.759 -10.453 3.513 1.00 94.62 220 GLN A CA 1
ATOM 1704 C C . GLN A 1 220 ? 9.103 -10.364 4.898 1.00 94.62 220 GLN A C 1
ATOM 1706 O O . GLN A 1 220 ? 9.764 -10.623 5.897 1.00 94.62 220 GLN A O 1
ATOM 1711 N N . ILE A 1 221 ? 7.816 -10.004 4.969 1.00 92.94 221 ILE A N 1
ATOM 1712 C CA . ILE A 1 221 ? 7.082 -9.844 6.235 1.00 92.94 221 ILE A CA 1
ATOM 1713 C C . ILE A 1 221 ? 6.689 -11.204 6.818 1.00 92.94 221 ILE A C 1
ATOM 1715 O O . ILE A 1 221 ? 6.882 -11.452 8.004 1.00 92.94 221 ILE A O 1
ATOM 1719 N N . MET A 1 222 ? 6.121 -12.083 5.990 1.00 93.44 222 MET A N 1
ATOM 1720 C CA . MET A 1 222 ? 5.458 -13.308 6.453 1.00 93.44 222 MET A CA 1
ATOM 1721 C C . MET A 1 222 ? 6.120 -14.607 5.968 1.00 93.44 222 MET A C 1
ATOM 1723 O O . MET A 1 222 ? 5.656 -15.700 6.291 1.00 93.44 222 MET A O 1
ATOM 1727 N N . GLY A 1 223 ? 7.209 -14.490 5.208 1.00 94.81 223 GLY A N 1
ATOM 1728 C CA . GLY A 1 223 ? 7.957 -15.606 4.640 1.00 94.81 223 GLY A CA 1
ATOM 1729 C C . GLY A 1 223 ? 7.435 -16.056 3.265 1.00 94.81 223 GLY A C 1
ATOM 1730 O O . GLY A 1 223 ? 6.232 -15.999 2.993 1.00 94.81 223 GLY A O 1
ATOM 1731 N N . PRO A 1 224 ? 8.322 -16.557 2.385 1.00 94.25 224 PRO A N 1
ATOM 1732 C CA . PRO A 1 224 ? 7.966 -16.923 1.013 1.00 94.25 224 PRO A CA 1
ATOM 1733 C C . PRO A 1 224 ? 6.980 -18.095 0.936 1.00 94.25 224 PRO A C 1
ATOM 1735 O O . PRO A 1 224 ? 6.121 -18.099 0.061 1.00 94.25 224 PRO A O 1
ATOM 1738 N N . ASN A 1 225 ? 7.049 -19.052 1.868 1.00 95.19 225 ASN A N 1
ATOM 1739 C CA . ASN A 1 225 ? 6.151 -20.213 1.879 1.00 95.19 225 ASN A CA 1
ATOM 1740 C C . ASN A 1 225 ? 4.695 -19.801 2.132 1.00 95.19 225 ASN A C 1
ATOM 1742 O O . ASN A 1 225 ? 3.807 -20.209 1.394 1.00 95.19 225 ASN A O 1
ATOM 1746 N N . LYS A 1 226 ? 4.455 -18.913 3.107 1.00 94.31 226 LYS A N 1
ATOM 1747 C CA . LYS A 1 226 ? 3.104 -18.416 3.403 1.00 94.31 226 LYS A CA 1
ATOM 1748 C C . LYS A 1 226 ? 2.538 -17.616 2.228 1.00 94.31 226 LYS A C 1
ATOM 1750 O O . LYS A 1 226 ? 1.369 -17.762 1.890 1.00 94.31 226 LYS A O 1
ATOM 1755 N N . VAL A 1 227 ? 3.369 -16.816 1.555 1.00 95.12 227 VAL A N 1
ATOM 1756 C CA . VAL A 1 227 ? 2.954 -16.107 0.334 1.00 95.12 227 VAL A CA 1
ATOM 1757 C C . VAL A 1 227 ? 2.653 -17.073 -0.812 1.00 95.12 227 VAL A C 1
ATOM 1759 O O . VAL A 1 227 ? 1.682 -16.859 -1.534 1.00 95.12 227 VAL A O 1
ATOM 1762 N N . ALA A 1 228 ? 3.425 -18.151 -0.962 1.00 94.00 228 ALA A N 1
ATOM 1763 C CA . ALA A 1 228 ? 3.138 -19.195 -1.941 1.00 94.00 228 ALA A CA 1
ATOM 1764 C C . ALA A 1 228 ? 1.794 -19.889 -1.654 1.00 94.00 228 ALA A C 1
ATOM 1766 O O . ALA A 1 228 ? 1.010 -20.103 -2.578 1.00 94.00 228 ALA A O 1
ATOM 1767 N N . ASP A 1 229 ? 1.473 -20.161 -0.388 1.00 94.56 229 ASP A N 1
ATOM 1768 C CA . ASP A 1 229 ? 0.175 -20.722 0.007 1.00 94.56 229 ASP A CA 1
ATOM 1769 C C . ASP A 1 229 ? -0.986 -19.758 -0.299 1.00 94.56 229 ASP A C 1
ATOM 1771 O O . ASP A 1 229 ? -2.021 -20.167 -0.837 1.00 94.56 229 ASP A O 1
ATOM 1775 N N . ILE A 1 230 ? -0.808 -18.457 -0.035 1.00 94.44 230 ILE A N 1
ATOM 1776 C CA . ILE A 1 230 ? -1.780 -17.409 -0.399 1.00 94.44 230 ILE A CA 1
ATOM 1777 C C . ILE A 1 230 ? -1.953 -17.339 -1.923 1.00 94.44 230 ILE A C 1
ATOM 1779 O O . ILE A 1 230 ? -3.077 -17.255 -2.418 1.00 94.44 230 ILE A O 1
ATOM 1783 N N . TRP A 1 231 ? -0.862 -17.414 -2.687 1.00 94.12 231 TRP A N 1
ATOM 1784 C CA . TRP A 1 231 ? -0.909 -17.448 -4.147 1.00 94.12 231 TRP A CA 1
ATOM 1785 C C . TRP A 1 231 ? -1.699 -18.661 -4.652 1.00 94.12 231 TRP A C 1
ATOM 1787 O O . TRP A 1 231 ? -2.662 -18.498 -5.403 1.00 94.12 231 TRP A O 1
ATOM 1797 N N . ASN A 1 232 ? -1.356 -19.862 -4.182 1.00 93.50 232 ASN A N 1
ATOM 1798 C CA . ASN A 1 232 ? -1.986 -21.115 -4.599 1.00 93.50 232 ASN A CA 1
ATOM 1799 C C . ASN A 1 232 ? -3.480 -21.168 -4.241 1.00 93.50 232 ASN A C 1
ATOM 1801 O O . ASN A 1 232 ? -4.290 -21.648 -5.032 1.00 93.50 232 ASN A O 1
ATOM 1805 N N . SER A 1 233 ? -3.861 -20.630 -3.079 1.00 93.50 233 SER A N 1
ATOM 1806 C CA . SER A 1 233 ? -5.263 -20.551 -2.642 1.00 93.50 233 SER A CA 1
ATOM 1807 C C . SER A 1 233 ? -6.054 -19.425 -3.315 1.00 93.50 233 SER A C 1
ATOM 1809 O O . SER A 1 233 ? -7.281 -19.495 -3.388 1.00 93.50 233 SER A O 1
ATOM 1811 N N . SER A 1 234 ? -5.381 -18.407 -3.861 1.00 92.88 234 SER A N 1
ATOM 1812 C CA . SER A 1 234 ? -6.057 -17.307 -4.548 1.00 92.88 234 SER A CA 1
ATOM 1813 C C . SER A 1 234 ? -6.713 -17.754 -5.856 1.00 92.88 234 SER A C 1
ATOM 1815 O O . SER A 1 234 ? -7.733 -17.199 -6.246 1.00 92.88 234 SER A O 1
ATOM 1817 N N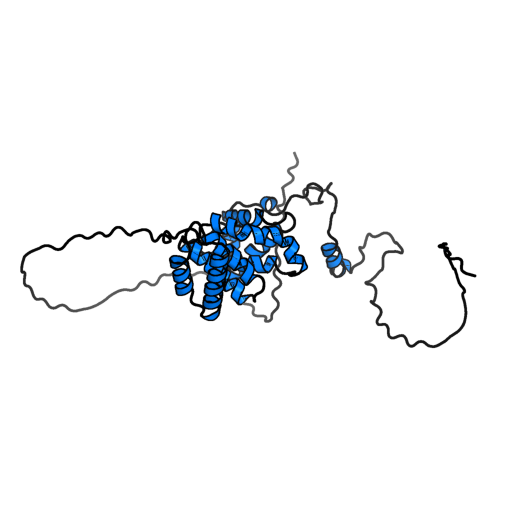 . GLY A 1 235 ? -6.164 -18.739 -6.568 1.00 91.75 235 GLY A N 1
ATOM 1818 C CA . GLY A 1 235 ? -6.619 -19.074 -7.922 1.00 91.75 235 GLY A CA 1
ATOM 1819 C C . GLY A 1 235 ? -6.382 -17.959 -8.952 1.00 91.75 235 GLY A C 1
ATOM 1820 O O . GLY A 1 235 ? -7.001 -17.984 -10.016 1.00 91.75 235 GLY A O 1
ATOM 1821 N N . LEU A 1 236 ? -5.526 -16.978 -8.635 1.00 92.19 236 LEU A N 1
ATOM 1822 C CA . LEU A 1 236 ? -4.992 -16.027 -9.607 1.00 92.19 236 LEU A CA 1
ATOM 1823 C C . LEU A 1 236 ? -4.049 -16.731 -10.579 1.00 92.19 236 LEU A C 1
ATOM 1825 O O . LEU A 1 236 ? -3.374 -17.706 -10.243 1.00 92.19 236 LEU A O 1
ATOM 1829 N N . LYS A 1 237 ? -3.978 -16.194 -11.791 1.00 89.44 237 LYS A N 1
ATOM 1830 C CA . LYS A 1 237 ? -3.034 -16.615 -12.819 1.00 89.44 237 LYS A CA 1
ATOM 1831 C C . LYS A 1 237 ? -2.155 -15.442 -13.214 1.00 89.44 237 LYS A C 1
ATOM 1833 O O . LYS A 1 237 ? -2.567 -14.286 -13.166 1.00 89.44 237 LYS A O 1
ATOM 1838 N N . TRP A 1 238 ? -0.955 -15.741 -13.703 1.00 85.88 238 TRP A N 1
ATOM 1839 C CA . TRP A 1 238 ? -0.058 -14.715 -14.243 1.00 85.88 238 TRP A CA 1
ATOM 1840 C C . TRP A 1 238 ? -0.701 -13.889 -15.366 1.00 85.88 238 TRP A C 1
ATOM 1842 O O . TRP A 1 238 ? -0.413 -12.701 -15.477 1.00 85.88 238 TRP A O 1
ATOM 1852 N N . SER A 1 239 ? -1.626 -14.480 -16.130 1.00 84.81 239 SER A N 1
ATOM 1853 C CA . SER A 1 239 ? -2.419 -13.792 -17.159 1.00 84.81 239 SER A CA 1
ATOM 1854 C C . SER A 1 239 ? -3.331 -12.684 -16.620 1.00 84.81 239 SER A C 1
ATOM 1856 O O . SER A 1 239 ? -3.704 -11.797 -17.380 1.00 84.81 239 SER A O 1
ATOM 1858 N N . ASP A 1 240 ? -3.694 -12.717 -15.334 1.00 86.75 240 ASP A N 1
ATOM 1859 C CA . ASP A 1 240 ? -4.559 -11.706 -14.705 1.00 86.75 240 ASP A CA 1
ATOM 1860 C C . ASP A 1 240 ? -3.767 -10.441 -14.306 1.00 86.75 240 ASP A C 1
ATOM 1862 O O . ASP A 1 240 ? -4.325 -9.356 -14.088 1.00 86.75 240 ASP A O 1
ATOM 1866 N N . ILE A 1 241 ? -2.442 -10.586 -14.203 1.00 86.38 241 ILE A N 1
ATOM 1867 C CA . ILE A 1 241 ? -1.511 -9.572 -13.698 1.00 86.38 241 ILE A CA 1
ATOM 1868 C C . ILE A 1 241 ? -0.710 -8.970 -14.845 1.00 86.38 241 ILE A C 1
ATOM 1870 O O . ILE A 1 241 ? -0.625 -7.749 -14.961 1.00 86.38 241 ILE A O 1
ATOM 1874 N N . VAL A 1 242 ? -0.123 -9.828 -15.679 1.00 81.56 242 VAL A N 1
ATOM 1875 C CA . VAL A 1 242 ? 0.722 -9.436 -16.802 1.00 81.56 242 VAL A CA 1
ATOM 1876 C C . VAL A 1 242 ? -0.147 -9.421 -18.056 1.00 81.56 242 VAL A C 1
ATOM 1878 O O . VAL A 1 242 ? -0.626 -10.484 -18.466 1.00 81.56 242 VAL A O 1
ATOM 1881 N N . PRO A 1 243 ? -0.365 -8.248 -18.681 1.00 71.19 243 PRO A N 1
ATOM 1882 C CA . PRO A 1 243 ? -1.083 -8.178 -19.940 1.00 71.19 243 PRO A CA 1
ATOM 1883 C C . PRO A 1 243 ? -0.407 -9.097 -20.952 1.00 71.19 243 PRO A C 1
ATOM 1885 O O . PRO A 1 243 ? 0.799 -9.008 -21.190 1.00 71.19 243 PRO A O 1
ATOM 1888 N N . SER A 1 244 ? -1.188 -9.981 -21.565 1.00 62.53 244 SER A N 1
ATOM 1889 C CA . SER A 1 244 ? -0.724 -10.702 -22.743 1.00 62.53 244 SER A CA 1
ATOM 1890 C C . SER A 1 244 ? -0.625 -9.677 -23.863 1.00 62.53 244 SER A C 1
ATOM 1892 O O . SER A 1 244 ? -1.629 -9.361 -24.495 1.00 62.53 244 SER A O 1
ATOM 1894 N N . ASN A 1 245 ? 0.557 -9.098 -24.083 1.00 67.12 245 ASN A N 1
ATOM 1895 C CA . ASN A 1 245 ? 0.800 -8.384 -25.327 1.00 67.12 245 ASN A CA 1
ATOM 1896 C C . ASN A 1 245 ? 0.666 -9.440 -26.431 1.00 67.12 245 ASN A C 1
ATOM 1898 O O . ASN A 1 245 ? 1.526 -10.303 -26.586 1.00 6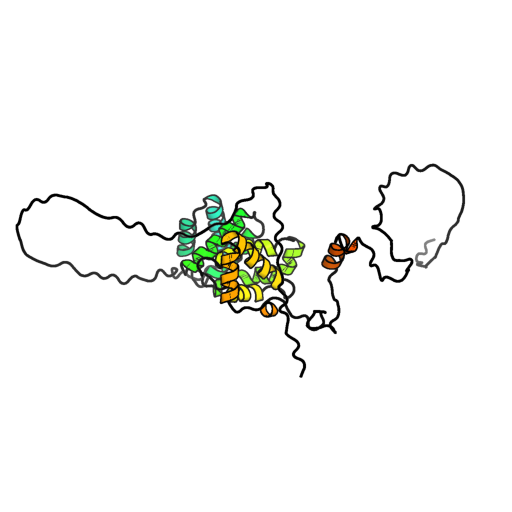7.12 245 ASN A O 1
ATOM 1902 N N . THR A 1 246 ? -0.472 -9.436 -27.123 1.00 60.22 246 THR A N 1
ATOM 1903 C CA . THR A 1 246 ? -0.818 -10.432 -28.147 1.00 60.22 246 THR A CA 1
ATOM 1904 C C . THR A 1 246 ? 0.168 -10.407 -29.308 1.00 60.22 246 THR A C 1
ATOM 1906 O O . THR A 1 246 ? 0.332 -11.405 -30.000 1.00 60.22 246 THR A O 1
ATOM 1909 N N . ASP A 1 247 ? 0.861 -9.281 -29.479 1.00 72.19 247 ASP A N 1
ATOM 1910 C CA . ASP A 1 247 ? 1.934 -9.094 -30.442 1.00 72.19 247 ASP A CA 1
ATOM 1911 C C . ASP A 1 247 ? 3.314 -9.415 -29.851 1.00 72.19 247 ASP A C 1
ATOM 1913 O O . ASP A 1 247 ? 4.283 -9.348 -30.592 1.00 72.19 247 ASP A O 1
ATOM 1917 N N . GLN A 1 248 ? 3.456 -9.755 -28.563 1.00 81.81 248 GLN A N 1
ATOM 1918 C CA . GLN A 1 248 ? 4.743 -10.111 -27.957 1.00 81.81 248 GLN A CA 1
ATOM 1919 C C . GLN A 1 248 ? 5.071 -11.587 -28.169 1.00 81.81 248 GLN A C 1
ATOM 1921 O O . GLN A 1 248 ? 4.267 -12.481 -27.889 1.00 81.81 248 GLN A O 1
ATOM 1926 N N . TRP A 1 249 ? 6.307 -11.842 -28.593 1.00 82.50 249 TRP A N 1
ATOM 1927 C CA . TRP A 1 249 ? 6.859 -13.185 -28.693 1.00 82.50 249 TRP A CA 1
ATOM 1928 C C . TRP A 1 249 ? 6.880 -13.879 -27.327 1.00 82.50 249 TRP A C 1
ATOM 1930 O O . TRP A 1 249 ? 7.418 -13.349 -26.352 1.00 82.50 249 TRP A O 1
ATOM 1940 N N . SER A 1 250 ? 6.369 -15.105 -27.277 1.00 73.00 250 SER A N 1
ATOM 1941 C CA . SER A 1 250 ? 6.499 -16.004 -26.127 1.00 73.00 250 SER A CA 1
ATOM 1942 C C . SER A 1 250 ? 6.552 -17.463 -26.602 1.00 73.00 250 SER A C 1
ATOM 1944 O O . SER A 1 250 ? 6.190 -17.737 -27.746 1.00 73.00 250 SER A O 1
ATOM 1946 N N . PRO A 1 251 ? 6.939 -18.437 -25.755 1.00 73.88 251 PRO A N 1
ATOM 1947 C CA . PRO A 1 251 ? 6.890 -19.857 -26.123 1.00 73.88 251 PRO A CA 1
ATOM 1948 C C . PRO A 1 251 ? 5.502 -20.340 -26.575 1.00 73.88 251 PRO A C 1
ATOM 1950 O O . PRO A 1 251 ? 5.403 -21.324 -27.302 1.00 73.88 251 PRO A O 1
ATOM 1953 N N . VAL A 1 252 ? 4.442 -19.642 -26.154 1.00 66.69 252 VAL A N 1
ATOM 1954 C CA . VAL A 1 252 ? 3.046 -19.913 -26.528 1.00 66.69 252 VAL A CA 1
ATOM 1955 C C . VAL A 1 252 ? 2.533 -19.017 -27.667 1.00 66.69 252 VAL A C 1
ATOM 1957 O O . VAL A 1 252 ? 1.448 -19.264 -28.179 1.00 66.69 252 VAL A O 1
ATOM 1960 N N . ASN A 1 253 ? 3.311 -18.015 -28.091 1.00 76.00 253 ASN A N 1
ATOM 1961 C CA . ASN A 1 253 ? 3.043 -17.135 -29.232 1.00 76.00 253 ASN A CA 1
ATOM 1962 C C . ASN A 1 253 ? 4.330 -16.940 -30.061 1.00 76.00 253 ASN A C 1
ATOM 1964 O O . ASN A 1 253 ? 4.974 -15.886 -29.973 1.00 76.00 253 ASN A O 1
ATOM 1968 N N . PRO A 1 254 ? 4.765 -17.966 -30.815 1.00 81.75 254 PRO A N 1
ATOM 1969 C CA . PRO A 1 254 ? 6.028 -17.925 -31.547 1.00 81.75 254 PRO A CA 1
ATOM 1970 C C . PRO A 1 254 ? 6.027 -16.922 -32.710 1.00 81.75 254 PRO A C 1
ATOM 1972 O O . PRO A 1 254 ? 7.106 -16.481 -33.104 1.00 81.75 254 PRO A O 1
ATOM 1975 N N . ASP A 1 255 ? 4.848 -16.544 -33.212 1.00 83.94 255 ASP A N 1
ATOM 1976 C CA . ASP A 1 255 ? 4.665 -15.557 -34.286 1.00 83.94 255 ASP A CA 1
ATOM 1977 C C . ASP A 1 255 ? 4.619 -14.108 -33.771 1.00 83.94 255 ASP A C 1
ATOM 1979 O O . ASP A 1 255 ? 4.621 -13.157 -34.555 1.00 83.94 255 ASP A O 1
ATOM 1983 N N . GLY A 1 256 ? 4.613 -13.920 -32.447 1.00 82.12 256 GLY A N 1
ATOM 1984 C CA . GLY A 1 256 ? 4.698 -12.603 -31.834 1.00 82.12 256 GLY A CA 1
ATOM 1985 C C . GLY A 1 256 ? 6.005 -11.884 -32.185 1.00 82.12 256 GLY A C 1
ATOM 1986 O O . GLY A 1 256 ? 7.074 -12.480 -32.347 1.00 82.12 256 GLY A O 1
ATOM 1987 N N . LYS A 1 257 ? 5.940 -10.558 -32.255 1.00 82.31 257 LYS A N 1
ATOM 1988 C CA . LYS A 1 257 ? 7.091 -9.663 -32.352 1.00 82.31 257 LYS A CA 1
ATOM 1989 C C . LYS A 1 257 ? 7.900 -9.722 -31.061 1.00 82.31 257 LYS A C 1
ATOM 1991 O O . LYS A 1 257 ? 7.384 -9.626 -29.953 1.00 82.31 257 LYS A O 1
ATOM 1996 N N . ARG A 1 258 ? 9.216 -9.815 -31.200 1.00 83.62 258 ARG A N 1
ATOM 1997 C CA . ARG A 1 258 ? 10.145 -9.683 -30.075 1.00 83.62 258 ARG A CA 1
ATOM 1998 C C . ARG A 1 258 ? 10.290 -8.205 -29.723 1.00 83.62 258 ARG A C 1
ATOM 2000 O O . ARG A 1 258 ? 11.180 -7.541 -30.249 1.00 83.62 258 ARG A O 1
ATOM 2007 N N . GLN A 1 259 ? 9.387 -7.678 -28.901 1.00 76.31 259 GLN A N 1
ATOM 2008 C CA . GLN A 1 259 ? 9.457 -6.297 -28.435 1.00 76.31 259 GLN A CA 1
ATOM 2009 C C . GLN A 1 259 ? 10.146 -6.281 -27.074 1.00 76.31 259 GLN A C 1
ATOM 2011 O O . GLN A 1 259 ? 9.821 -7.055 -26.175 1.00 76.31 259 GLN A O 1
ATOM 2016 N N . TYR A 1 260 ? 11.140 -5.417 -26.947 1.00 78.75 260 TYR A N 1
ATOM 2017 C CA . TYR A 1 260 ? 11.867 -5.199 -25.711 1.00 78.75 260 TYR A CA 1
ATOM 2018 C C . TYR A 1 260 ? 12.077 -3.703 -25.577 1.00 78.75 260 TYR A C 1
ATOM 2020 O O . TYR A 1 260 ? 12.448 -3.039 -26.549 1.00 78.75 260 TYR A O 1
ATOM 2028 N N . ASP A 1 261 ? 11.814 -3.163 -24.396 1.00 73.00 261 ASP A N 1
ATOM 2029 C CA . ASP A 1 261 ? 12.015 -1.748 -24.163 1.00 73.00 261 ASP A CA 1
ATOM 2030 C C . ASP A 1 261 ? 13.516 -1.425 -24.082 1.00 73.00 261 ASP A C 1
ATOM 2032 O O . ASP A 1 261 ? 14.389 -2.285 -23.915 1.00 73.00 261 ASP A O 1
ATOM 2036 N N . ARG A 1 262 ? 13.834 -0.137 -24.217 1.00 80.19 262 ARG A N 1
ATOM 2037 C CA . ARG A 1 262 ? 15.222 0.321 -24.222 1.00 80.19 262 ARG A CA 1
ATOM 2038 C C . ARG A 1 262 ? 15.947 -0.036 -22.922 1.00 80.19 262 ARG A C 1
ATOM 2040 O O . ARG A 1 262 ? 17.142 -0.312 -22.988 1.00 80.19 262 ARG A O 1
ATOM 2047 N N . ARG A 1 263 ? 15.277 -0.009 -21.760 1.00 74.88 263 ARG A N 1
ATOM 2048 C CA . ARG A 1 263 ? 15.930 -0.317 -20.477 1.00 74.88 263 ARG A CA 1
ATOM 2049 C C . ARG A 1 263 ? 16.332 -1.790 -20.427 1.00 74.88 263 ARG A C 1
ATOM 2051 O O . ARG A 1 263 ? 17.510 -2.056 -20.202 1.00 74.88 263 ARG A O 1
ATOM 2058 N N . PHE A 1 264 ? 15.430 -2.712 -20.770 1.00 79.94 264 PHE A N 1
ATOM 2059 C CA . PHE A 1 264 ? 15.748 -4.141 -20.850 1.00 79.94 264 PHE A CA 1
ATOM 2060 C C . PHE A 1 264 ? 16.912 -4.434 -21.807 1.00 79.94 264 PHE A C 1
ATOM 2062 O O . PHE A 1 264 ? 17.857 -5.145 -21.465 1.00 79.94 264 PHE A O 1
ATOM 2069 N N . LEU A 1 265 ? 16.898 -3.841 -23.006 1.00 83.88 265 LEU A N 1
ATOM 2070 C CA . LEU A 1 265 ? 17.984 -4.029 -23.975 1.00 83.88 265 LEU A CA 1
ATOM 2071 C C . LEU A 1 265 ? 19.331 -3.490 -23.466 1.00 83.88 265 LEU A C 1
ATOM 2073 O O . LEU A 1 265 ? 20.382 -4.044 -23.791 1.00 83.88 265 LEU A O 1
ATOM 2077 N N . LEU A 1 266 ? 19.320 -2.426 -22.661 1.00 80.62 266 LEU A N 1
ATOM 2078 C CA . LEU A 1 266 ? 20.530 -1.888 -22.043 1.00 80.62 266 LEU A CA 1
ATOM 2079 C C . LEU A 1 266 ? 21.049 -2.759 -20.896 1.00 80.62 266 LEU A C 1
ATOM 2081 O O . LEU A 1 266 ? 22.266 -2.865 -20.744 1.00 80.62 266 LEU A O 1
ATOM 2085 N N . GLU A 1 267 ? 20.175 -3.413 -20.130 1.00 80.00 267 GLU A N 1
ATOM 2086 C CA . GLU A 1 267 ? 20.577 -4.392 -19.109 1.00 80.00 267 GLU A CA 1
ATOM 2087 C C . GLU A 1 267 ? 21.288 -5.595 -19.738 1.00 80.00 267 GLU A C 1
ATOM 2089 O O . GLU A 1 267 ? 22.316 -6.056 -19.231 1.00 80.00 267 GLU A O 1
ATOM 2094 N N . LEU A 1 268 ? 20.820 -6.044 -20.910 1.00 81.94 268 LEU A N 1
ATOM 2095 C CA . LEU A 1 268 ? 21.458 -7.133 -21.647 1.00 81.94 268 LEU A CA 1
ATOM 2096 C C . LEU A 1 268 ? 22.901 -6.828 -22.046 1.00 81.94 268 LEU A C 1
ATOM 2098 O O . LEU A 1 268 ? 23.665 -7.774 -22.222 1.00 81.94 268 LEU A O 1
ATOM 2102 N N . ARG A 1 269 ? 23.312 -5.555 -22.147 1.00 80.12 269 ARG A N 1
ATOM 2103 C CA . ARG A 1 269 ? 24.686 -5.176 -22.520 1.00 80.12 269 ARG A CA 1
ATOM 2104 C C . ARG A 1 269 ? 25.742 -5.828 -21.625 1.00 80.12 269 ARG A C 1
ATOM 2106 O O . ARG A 1 269 ? 26.812 -6.177 -22.112 1.00 80.12 269 ARG A O 1
ATOM 2113 N N . ASN A 1 270 ? 25.448 -5.977 -20.334 1.00 78.44 270 ASN A N 1
ATOM 2114 C CA . ASN A 1 270 ? 26.394 -6.509 -19.351 1.00 78.44 270 ASN A CA 1
ATOM 2115 C C . ASN A 1 270 ? 26.080 -7.964 -18.953 1.00 78.44 270 ASN A C 1
ATOM 2117 O O . ASN A 1 270 ? 26.738 -8.508 -18.068 1.00 78.44 270 ASN A O 1
ATOM 2121 N N . SER A 1 271 ? 25.080 -8.598 -19.577 1.00 81.81 271 SER A N 1
ATOM 2122 C CA . SER A 1 271 ? 24.745 -9.995 -19.296 1.00 81.81 271 SER A CA 1
ATOM 2123 C C . SER A 1 271 ? 25.902 -10.916 -19.711 1.00 81.81 271 SER A C 1
ATOM 2125 O O . SER A 1 271 ? 26.409 -10.772 -20.827 1.00 81.81 271 SER A O 1
ATOM 2127 N N . PRO A 1 272 ? 26.306 -11.901 -18.883 1.00 81.06 272 PRO A N 1
ATOM 2128 C CA . PRO A 1 272 ? 27.402 -12.820 -19.204 1.00 81.06 272 PRO A CA 1
ATOM 2129 C C . PRO A 1 272 ? 27.239 -13.547 -20.544 1.00 81.06 272 PRO A C 1
ATOM 2131 O O . PRO A 1 272 ? 28.230 -13.856 -21.204 1.00 81.06 272 PRO A O 1
ATOM 2134 N N . LEU A 1 273 ? 25.993 -13.809 -20.953 1.00 79.19 273 LEU A N 1
ATOM 2135 C CA . LEU A 1 273 ? 25.681 -14.435 -22.239 1.00 79.19 273 LEU A CA 1
ATOM 2136 C C . LEU A 1 273 ? 25.857 -13.465 -23.414 1.00 79.19 273 LEU A C 1
ATOM 2138 O O . LEU A 1 273 ? 26.293 -13.885 -24.479 1.00 79.19 273 LEU A O 1
ATOM 2142 N N . SER A 1 274 ? 25.596 -12.173 -23.211 1.00 76.56 274 SER A N 1
ATOM 2143 C CA . SER A 1 274 ? 25.798 -11.126 -24.222 1.00 76.56 274 SER A CA 1
ATOM 2144 C C . SER A 1 274 ? 27.269 -10.750 -24.420 1.00 76.56 274 SER A C 1
ATOM 2146 O O . SER A 1 274 ? 27.611 -10.102 -25.406 1.00 76.56 274 SER A O 1
ATOM 2148 N N . LEU A 1 275 ? 28.146 -11.144 -23.490 1.00 77.12 275 LEU A N 1
ATOM 2149 C CA . LEU A 1 275 ? 29.596 -10.941 -23.582 1.00 77.12 275 LEU A CA 1
ATOM 2150 C C . LEU A 1 275 ? 30.309 -12.042 -24.383 1.00 77.12 275 LEU A C 1
ATOM 2152 O O . LEU A 1 275 ? 31.509 -11.927 -24.632 1.00 77.12 275 LEU A O 1
ATOM 2156 N N . LYS A 1 276 ? 29.598 -13.105 -24.777 1.00 76.88 276 LYS A N 1
ATOM 2157 C CA . LYS A 1 276 ? 30.141 -14.217 -25.564 1.00 76.88 276 LYS A CA 1
ATOM 2158 C C . LYS A 1 276 ? 29.581 -14.175 -26.981 1.00 76.88 276 LYS A C 1
ATOM 2160 O O . LYS A 1 276 ? 28.371 -14.118 -27.178 1.00 76.88 276 LYS A O 1
ATOM 2165 N N . LYS A 1 277 ? 30.468 -14.239 -27.976 1.00 72.31 277 LYS A N 1
ATOM 2166 C CA . LYS A 1 277 ? 30.081 -14.366 -29.385 1.00 72.31 277 LYS A CA 1
ATOM 2167 C C . LYS A 1 277 ? 29.390 -15.726 -29.608 1.00 72.31 277 LYS A C 1
ATOM 2169 O O . LYS A 1 277 ? 29.969 -16.743 -29.228 1.00 72.31 277 LYS A O 1
ATOM 2174 N N . PRO A 1 278 ? 28.184 -15.774 -30.205 1.00 74.06 278 PRO A N 1
ATOM 2175 C CA . PRO A 1 278 ? 27.520 -17.036 -30.529 1.00 74.06 278 PRO A CA 1
ATOM 2176 C C . PRO A 1 278 ? 28.306 -17.850 -31.566 1.00 74.06 278 PRO A C 1
ATOM 2178 O O . PRO A 1 278 ? 28.803 -17.291 -32.543 1.00 74.06 278 PRO A O 1
ATOM 2181 N N . GLU A 1 279 ? 28.369 -19.171 -31.385 1.00 75.31 279 GLU A N 1
ATOM 2182 C CA . GLU A 1 279 ? 29.163 -20.082 -32.231 1.00 75.31 279 GLU A CA 1
ATOM 2183 C C . GLU A 1 279 ? 28.674 -20.155 -33.687 1.00 75.31 279 GLU A C 1
ATOM 2185 O O . GLU A 1 279 ? 29.455 -20.423 -34.594 1.00 75.31 279 GLU A O 1
ATOM 2190 N N . SER A 1 280 ? 27.389 -19.883 -33.933 1.00 78.44 280 SER A N 1
ATOM 2191 C CA . SER A 1 280 ? 26.750 -20.021 -35.247 1.00 78.44 280 SER A CA 1
ATOM 2192 C C . SER A 1 280 ? 26.599 -18.702 -36.012 1.00 78.44 280 SER A C 1
ATOM 2194 O O . SER A 1 280 ? 25.772 -18.614 -36.922 1.00 78.44 280 SER A O 1
ATOM 2196 N N . LEU A 1 281 ? 27.310 -17.644 -35.614 1.00 71.06 281 LEU A N 1
ATOM 2197 C CA . LEU A 1 281 ? 27.156 -16.341 -36.252 1.00 71.06 281 LEU A CA 1
ATOM 2198 C C . LEU A 1 281 ? 27.999 -16.266 -37.542 1.00 71.06 281 LEU A C 1
ATOM 2200 O O . LEU A 1 281 ? 29.205 -16.517 -37.480 1.00 71.06 281 LEU A O 1
ATOM 2204 N N . PRO A 1 282 ? 27.421 -15.896 -38.704 1.00 75.44 282 PRO A N 1
ATOM 2205 C CA . PRO A 1 282 ? 28.211 -15.626 -39.902 1.00 75.44 282 PRO A CA 1
ATOM 2206 C C . PRO A 1 282 ? 29.233 -14.515 -39.630 1.00 75.44 282 PRO A C 1
ATOM 2208 O O . PRO A 1 282 ? 29.006 -13.633 -38.798 1.00 75.44 282 PRO A O 1
ATOM 2211 N N . ASN A 1 283 ? 30.375 -14.565 -40.317 1.00 69.75 283 ASN A N 1
ATOM 2212 C CA . ASN A 1 283 ? 31.452 -13.609 -40.089 1.00 69.75 283 ASN A CA 1
ATOM 2213 C C . ASN A 1 283 ? 31.045 -12.227 -40.629 1.00 69.75 283 ASN A C 1
ATOM 2215 O O . ASN A 1 283 ? 31.053 -11.998 -41.836 1.00 69.75 283 ASN A O 1
ATOM 2219 N N . LEU A 1 284 ? 30.634 -11.333 -39.730 1.00 75.75 284 LEU A N 1
ATOM 2220 C CA . LEU A 1 284 ? 30.160 -9.984 -40.034 1.00 75.75 284 LEU A CA 1
ATOM 2221 C C . LEU A 1 284 ? 31.099 -8.970 -39.371 1.00 75.75 284 LEU A C 1
ATOM 2223 O O . LEU A 1 284 ? 31.334 -9.062 -38.169 1.00 75.75 284 LEU A O 1
ATOM 2227 N N . GLU A 1 285 ? 31.574 -7.965 -40.114 1.00 68.69 285 GLU A N 1
ATOM 2228 C CA . GLU A 1 285 ? 32.492 -6.924 -39.598 1.00 68.69 285 GLU A CA 1
ATOM 2229 C C . GLU A 1 285 ? 31.930 -6.146 -38.396 1.00 68.69 285 GLU A C 1
ATOM 2231 O O . GLU A 1 285 ? 32.676 -5.613 -37.576 1.00 68.69 285 GLU A O 1
ATOM 2236 N N . ILE A 1 286 ? 30.602 -6.099 -38.263 1.00 72.25 286 ILE A N 1
ATOM 2237 C CA . ILE A 1 286 ? 29.921 -5.415 -37.160 1.00 72.25 286 ILE A CA 1
ATOM 2238 C C . ILE A 1 286 ? 29.973 -6.195 -35.832 1.00 72.25 286 ILE A C 1
ATOM 2240 O O . ILE A 1 286 ? 29.660 -5.645 -34.776 1.00 72.25 286 ILE A O 1
ATOM 2244 N N . VAL A 1 287 ? 30.378 -7.468 -35.861 1.00 65.50 2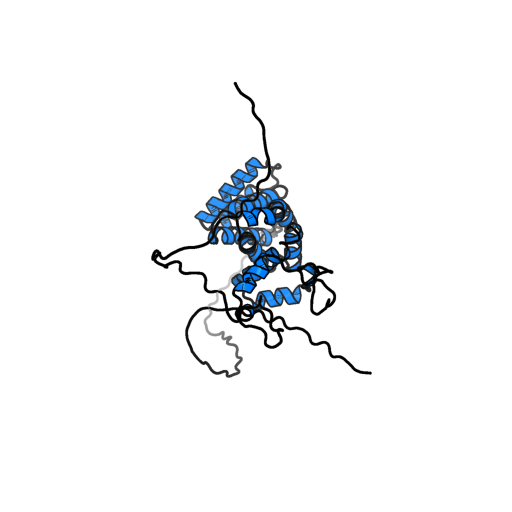87 VAL A N 1
ATOM 2245 C CA . VAL A 1 287 ? 30.378 -8.373 -34.706 1.00 65.50 287 VAL A CA 1
ATOM 2246 C C . VAL A 1 287 ? 31.785 -8.455 -34.131 1.00 65.50 287 VAL A C 1
ATOM 2248 O O . VAL A 1 287 ? 32.684 -9.045 -34.723 1.00 65.50 287 VAL A O 1
ATOM 2251 N N . ARG A 1 288 ? 31.974 -7.881 -32.942 1.00 66.00 288 ARG A N 1
ATOM 2252 C CA . ARG A 1 288 ? 33.258 -7.915 -32.232 1.00 66.00 288 ARG A CA 1
ATOM 2253 C C . ARG A 1 288 ? 33.444 -9.246 -31.508 1.00 66.00 288 ARG A C 1
ATOM 2255 O O . ARG A 1 288 ? 32.500 -9.775 -30.931 1.00 66.00 288 ARG A O 1
ATOM 2262 N N . ASP A 1 289 ? 34.681 -9.730 -31.464 1.00 68.81 289 ASP A N 1
ATOM 2263 C CA . ASP A 1 289 ? 35.043 -10.961 -30.745 1.00 68.81 289 ASP A CA 1
ATOM 2264 C C . ASP A 1 289 ? 35.130 -10.778 -29.217 1.00 68.81 289 ASP A C 1
ATOM 2266 O O . ASP A 1 289 ? 35.328 -11.740 -28.480 1.00 68.81 289 ASP A O 1
ATOM 2270 N N . GLY A 1 290 ? 34.960 -9.548 -28.722 1.00 65.38 290 GLY A N 1
ATOM 2271 C CA . GLY A 1 290 ? 34.935 -9.240 -27.295 1.00 65.38 290 GLY A CA 1
ATOM 2272 C C . GLY A 1 290 ? 34.341 -7.861 -26.988 1.00 65.38 290 GLY A C 1
ATOM 2273 O O . GLY A 1 290 ? 34.150 -7.044 -27.900 1.00 65.38 290 GLY A O 1
ATOM 2274 N N . PRO A 1 291 ? 34.039 -7.576 -25.706 1.00 63.81 291 PRO A N 1
ATOM 2275 C CA . PRO A 1 291 ? 33.492 -6.291 -25.288 1.00 63.81 291 PRO A CA 1
ATOM 2276 C C . PRO A 1 291 ? 34.450 -5.151 -25.654 1.00 63.81 291 PRO A C 1
ATOM 2278 O O . PRO A 1 291 ? 35.665 -5.243 -25.471 1.00 63.81 291 PRO A O 1
ATOM 2281 N N . GLY A 1 292 ? 33.903 -4.058 -26.195 1.00 62.56 292 GLY A N 1
ATOM 2282 C CA . GLY A 1 292 ? 34.694 -2.877 -26.527 1.00 62.56 292 GLY A CA 1
ATOM 2283 C C . GLY A 1 292 ? 35.345 -2.309 -25.269 1.00 62.56 292 GLY A C 1
ATOM 2284 O O . GLY A 1 292 ? 34.640 -1.956 -24.328 1.00 62.56 292 GLY A O 1
ATOM 2285 N N . LYS A 1 293 ? 36.677 -2.206 -25.256 1.00 54.69 293 LYS A N 1
ATOM 2286 C CA . LYS A 1 293 ? 37.406 -1.496 -24.200 1.00 54.69 293 LYS A CA 1
ATOM 2287 C C . LYS A 1 293 ? 36.906 -0.050 -24.187 1.00 54.69 293 LYS A C 1
ATOM 2289 O O . LYS A 1 293 ? 37.166 0.690 -25.135 1.00 54.69 293 LYS A O 1
ATOM 2294 N N . SER A 1 294 ? 36.157 0.346 -23.159 1.00 46.47 294 SER A N 1
ATOM 2295 C CA . SER A 1 294 ? 35.908 1.761 -22.884 1.00 46.47 294 SER A CA 1
ATOM 2296 C C . SER A 1 294 ? 37.273 2.427 -22.743 1.00 46.47 294 SER A C 1
ATOM 2298 O O . SER A 1 294 ? 38.072 1.997 -21.913 1.00 46.47 294 SER A O 1
ATOM 2300 N N . GLY A 1 295 ? 37.578 3.393 -23.607 1.00 40.69 295 GLY A N 1
ATOM 2301 C CA . GLY A 1 295 ? 38.876 4.049 -23.620 1.00 40.69 295 GLY A CA 1
ATOM 2302 C C . GLY A 1 295 ? 39.178 4.681 -22.265 1.00 40.69 295 GLY A C 1
ATOM 2303 O O . GLY A 1 295 ? 38.563 5.674 -21.896 1.00 40.69 295 GLY A O 1
ATOM 2304 N N . THR A 1 296 ? 40.149 4.126 -21.545 1.00 34.94 296 THR A N 1
ATOM 2305 C CA . THR A 1 296 ? 40.971 4.893 -20.612 1.00 34.94 296 THR A CA 1
ATOM 2306 C C . THR A 1 296 ? 41.776 5.862 -21.466 1.00 34.94 296 THR A C 1
ATOM 2308 O O . THR A 1 296 ? 42.761 5.483 -22.106 1.00 34.94 296 THR A O 1
ATOM 2311 N N . GLY A 1 297 ? 41.265 7.083 -21.592 1.00 38.56 297 GLY A N 1
ATOM 2312 C CA . GLY A 1 297 ? 41.951 8.181 -22.249 1.00 38.56 297 GLY A CA 1
ATOM 2313 C C . GLY A 1 297 ? 43.090 8.680 -21.376 1.00 38.56 297 GLY A C 1
ATOM 2314 O O . GLY A 1 297 ? 42.934 9.703 -20.738 1.00 38.56 297 GLY A O 1
ATOM 2315 N N . ASP A 1 298 ? 44.211 7.966 -21.397 1.00 39.50 298 ASP A N 1
ATOM 2316 C CA . ASP A 1 298 ? 45.537 8.527 -21.156 1.00 39.50 298 ASP A CA 1
ATOM 2317 C C . ASP A 1 298 ? 46.381 8.160 -22.375 1.00 39.50 298 ASP A C 1
ATOM 2319 O O . ASP A 1 298 ? 47.021 7.110 -22.450 1.00 39.50 298 ASP A O 1
ATOM 2323 N N . LYS A 1 299 ? 46.297 9.000 -23.407 1.00 36.84 299 LYS A N 1
ATOM 2324 C CA . LYS A 1 299 ? 47.286 9.024 -24.482 1.00 36.84 299 LYS A CA 1
ATOM 2325 C C . LYS A 1 299 ? 47.790 10.445 -24.618 1.00 36.84 299 LYS A C 1
ATOM 2327 O O . LYS A 1 299 ? 47.171 11.293 -25.254 1.00 36.84 299 LYS A O 1
ATOM 2332 N N . GLU A 1 300 ? 48.914 10.649 -23.949 1.00 31.25 300 GLU A N 1
ATOM 2333 C CA . GLU A 1 300 ? 49.917 11.665 -24.214 1.00 31.25 300 GLU A CA 1
ATOM 2334 C C . GLU A 1 300 ? 50.005 11.955 -25.721 1.00 31.25 300 GLU A C 1
ATOM 2336 O O . GLU A 1 300 ? 50.261 11.071 -26.543 1.00 31.25 300 GLU A O 1
ATOM 2341 N N . VAL A 1 301 ? 49.712 13.203 -26.084 1.00 32.53 301 VAL A N 1
ATOM 2342 C CA . VAL A 1 301 ? 49.812 13.699 -27.455 1.00 32.53 301 VAL A CA 1
ATOM 2343 C C . VAL A 1 301 ? 51.287 13.941 -27.747 1.00 32.53 301 VAL A C 1
ATOM 2345 O O . VAL A 1 301 ? 51.833 14.983 -27.395 1.00 32.53 301 VAL A O 1
ATOM 2348 N N . THR A 1 302 ? 51.940 12.992 -28.414 1.00 31.22 302 THR A N 1
ATOM 2349 C CA . THR A 1 302 ? 53.211 13.264 -29.090 1.00 31.22 302 THR A CA 1
ATOM 2350 C C . THR A 1 302 ? 52.917 13.715 -30.519 1.00 31.22 302 THR A C 1
ATOM 2352 O O . THR A 1 302 ? 52.344 12.984 -31.326 1.00 31.22 302 THR A O 1
ATOM 2355 N N . LEU A 1 303 ? 53.283 14.965 -30.802 1.00 34.28 303 LEU A N 1
ATOM 2356 C CA . LEU A 1 303 ? 53.215 15.618 -32.106 1.00 34.28 303 LEU A CA 1
ATOM 2357 C C . LEU A 1 303 ? 53.999 14.831 -33.163 1.00 34.28 303 LEU A C 1
ATOM 2359 O O . LEU A 1 303 ? 55.193 14.585 -33.007 1.00 34.28 303 LEU A O 1
ATOM 2363 N N . GLY A 1 304 ? 53.338 14.513 -34.276 1.00 29.86 304 GLY A N 1
ATOM 2364 C CA . GLY A 1 304 ? 53.974 13.899 -35.433 1.00 29.86 304 GLY A CA 1
ATOM 2365 C C . GLY A 1 304 ? 53.102 13.964 -36.682 1.00 29.86 304 GLY A C 1
ATOM 2366 O O . GLY A 1 304 ? 52.312 13.067 -36.928 1.00 29.86 304 GLY A O 1
ATOM 2367 N N . GLY A 1 305 ? 53.282 15.035 -37.458 1.00 28.77 305 GLY A N 1
ATOM 2368 C CA . GLY A 1 305 ? 53.340 14.979 -38.922 1.00 28.77 305 GLY A CA 1
ATOM 2369 C C . GLY A 1 305 ? 52.087 14.600 -39.723 1.00 28.77 305 GLY A C 1
ATOM 2370 O O . GLY A 1 305 ? 51.797 13.433 -39.937 1.00 28.77 305 GLY A O 1
ATOM 2371 N N . THR A 1 306 ? 51.512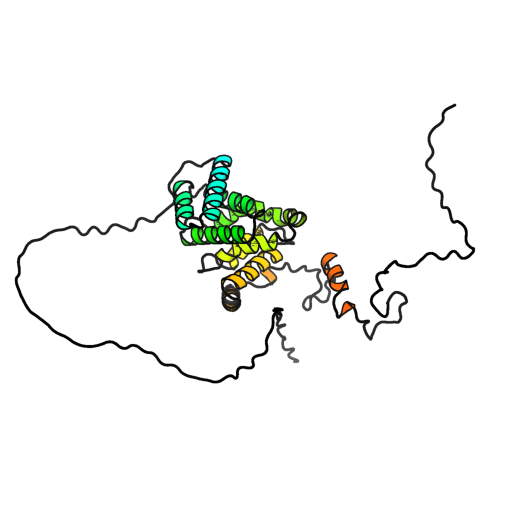 15.634 -40.347 1.00 31.89 306 THR A N 1
ATOM 2372 C CA . THR A 1 306 ? 51.021 15.675 -41.742 1.00 31.89 306 THR A CA 1
ATOM 2373 C C . THR A 1 306 ? 49.835 14.801 -42.177 1.00 31.89 306 THR A C 1
ATOM 2375 O O . THR A 1 306 ? 49.947 13.590 -42.315 1.00 31.89 306 THR A O 1
ATOM 2378 N N . GLY A 1 307 ? 48.774 15.484 -42.630 1.00 27.75 307 GLY A N 1
ATOM 2379 C CA . GLY A 1 307 ? 47.973 15.043 -43.778 1.00 27.75 307 GLY A CA 1
ATOM 2380 C C . GLY A 1 307 ? 46.540 14.622 -43.463 1.00 27.75 307 GLY A C 1
ATOM 2381 O O . GLY A 1 307 ? 46.286 13.461 -43.190 1.00 27.75 307 GLY A O 1
ATOM 2382 N N . PHE A 1 308 ? 45.586 15.547 -43.562 1.00 29.30 308 PHE A N 1
ATOM 2383 C CA . PHE A 1 308 ? 44.666 15.640 -44.705 1.00 29.30 308 PHE A CA 1
ATOM 2384 C C . PHE A 1 308 ? 43.505 16.592 -44.384 1.00 29.30 308 PHE A C 1
ATOM 2386 O O . PHE A 1 308 ? 42.806 16.506 -43.381 1.00 29.30 308 PHE A O 1
ATOM 2393 N N . SER A 1 309 ? 43.379 17.540 -45.296 1.00 32.75 309 SER A N 1
ATOM 2394 C CA . SER A 1 309 ? 42.392 18.589 -45.485 1.00 32.75 309 SER A CA 1
ATOM 2395 C C . SER A 1 309 ? 40.920 18.164 -45.413 1.00 32.75 309 SER A C 1
ATOM 2397 O O . SER A 1 309 ? 40.519 17.187 -46.032 1.00 32.75 309 SER A O 1
ATOM 2399 N N . SER A 1 310 ? 40.133 19.031 -44.766 1.00 28.56 310 SER A N 1
ATOM 2400 C CA . SER A 1 310 ? 38.912 19.679 -45.278 1.00 28.56 310 SER A CA 1
ATOM 2401 C C . SER A 1 310 ? 37.952 18.849 -46.143 1.00 28.56 310 SER A C 1
ATOM 2403 O O . SER A 1 310 ? 38.217 18.594 -47.316 1.00 28.56 310 SER A O 1
ATOM 2405 N N . TRP A 1 311 ? 36.742 18.625 -45.621 1.00 27.52 311 TRP A N 1
ATOM 2406 C CA . TRP A 1 311 ? 35.534 18.683 -46.444 1.00 27.52 311 TRP A CA 1
ATOM 2407 C C . TRP A 1 311 ? 34.467 19.521 -45.732 1.00 27.52 311 TRP A C 1
ATOM 2409 O O . TRP A 1 311 ? 33.830 19.093 -44.772 1.00 27.52 311 TRP A O 1
ATOM 2419 N N . ALA A 1 312 ? 34.291 20.747 -46.221 1.00 29.64 312 ALA A N 1
ATOM 2420 C CA . ALA A 1 312 ? 33.183 21.632 -45.900 1.00 29.64 312 ALA A CA 1
ATOM 2421 C C . ALA A 1 312 ? 31.926 21.227 -46.687 1.00 29.64 312 ALA A C 1
ATOM 2423 O O . ALA A 1 312 ? 31.987 21.069 -47.907 1.00 29.64 312 ALA A O 1
ATOM 2424 N N . ARG A 1 313 ? 30.762 21.152 -46.031 1.00 30.86 313 ARG A N 1
ATOM 2425 C CA . ARG A 1 313 ? 29.472 21.236 -46.730 1.00 30.86 313 ARG A CA 1
ATOM 2426 C C . ARG A 1 313 ? 28.684 22.422 -46.193 1.00 30.86 313 ARG A C 1
ATOM 2428 O O . ARG A 1 313 ? 28.255 22.442 -45.047 1.00 30.86 313 ARG A O 1
ATOM 2435 N N . SER A 1 314 ? 28.567 23.414 -47.067 1.00 29.64 314 SER A N 1
ATOM 2436 C CA . SER A 1 314 ? 27.769 24.623 -46.926 1.00 29.64 314 SER A CA 1
ATOM 2437 C C . SER A 1 314 ? 26.275 24.301 -47.025 1.00 29.64 314 SER A C 1
ATOM 2439 O O . SER A 1 314 ? 25.868 23.468 -47.838 1.00 29.64 314 SER A O 1
ATOM 2441 N N . SER A 1 315 ? 25.456 24.986 -46.233 1.00 31.89 315 SER A N 1
ATOM 2442 C CA . SER A 1 315 ? 24.044 25.246 -46.532 1.00 31.89 315 SER A CA 1
ATOM 2443 C C . SER A 1 315 ? 23.648 26.579 -45.900 1.00 31.89 315 SER A C 1
ATOM 2445 O O . SER A 1 315 ? 23.336 26.668 -44.720 1.00 31.89 315 SER A O 1
ATOM 2447 N N . SER A 1 316 ? 23.783 27.620 -46.723 1.00 32.44 316 SER A N 1
ATOM 2448 C CA . SER A 1 316 ? 22.833 28.719 -46.934 1.00 32.44 316 SER A CA 1
ATOM 2449 C C . SER A 1 316 ? 21.867 29.096 -45.802 1.00 32.44 316 SER A C 1
ATOM 2451 O O . SER A 1 316 ? 20.892 28.397 -45.537 1.00 32.44 316 SER A O 1
ATOM 2453 N N . GLY A 1 317 ? 22.047 30.318 -45.302 1.00 30.47 317 GLY A N 1
ATOM 2454 C CA . GLY A 1 317 ? 21.026 31.120 -44.633 1.00 30.47 317 GLY A CA 1
ATOM 2455 C C . GLY A 1 317 ? 21.469 32.580 -44.645 1.00 30.47 317 GLY A C 1
ATOM 2456 O O . GLY A 1 317 ? 22.204 33.007 -43.763 1.00 30.47 317 GLY A O 1
ATOM 2457 N N . GLY A 1 318 ? 21.111 33.321 -45.695 1.00 30.48 318 GLY A N 1
ATOM 2458 C CA . GLY A 1 318 ? 21.308 34.770 -45.734 1.00 30.48 318 GLY A CA 1
ATOM 2459 C C . GLY A 1 318 ? 20.183 35.487 -44.994 1.00 30.48 318 GLY A C 1
ATOM 2460 O O . GLY A 1 318 ? 19.074 34.976 -45.006 1.00 30.48 318 GLY A O 1
ATOM 2461 N N . VAL A 1 319 ? 20.485 36.633 -44.375 1.00 31.77 319 VAL A N 1
ATOM 2462 C CA . VAL A 1 319 ? 19.806 37.946 -44.476 1.00 31.77 319 VAL A CA 1
ATOM 2463 C C . VAL A 1 319 ? 20.643 38.935 -43.647 1.00 31.77 319 VAL A C 1
ATOM 2465 O O . VAL A 1 319 ? 20.903 38.659 -42.482 1.00 31.77 319 VAL A O 1
ATOM 2468 N N . ALA A 1 320 ? 21.051 40.065 -44.239 1.00 33.06 320 ALA A N 1
ATOM 2469 C CA . ALA A 1 320 ? 20.892 41.426 -43.689 1.00 33.06 320 ALA A CA 1
ATOM 2470 C C . ALA A 1 320 ? 21.879 42.411 -44.339 1.00 33.06 320 ALA A C 1
ATOM 2472 O O . ALA A 1 320 ? 23.086 42.381 -44.124 1.00 33.06 320 ALA A O 1
ATOM 2473 N N . THR A 1 321 ? 21.300 43.289 -45.148 1.00 38.53 321 THR A N 1
ATOM 2474 C CA . THR A 1 321 ? 21.837 44.535 -45.698 1.00 38.53 321 THR A CA 1
ATOM 2475 C C . THR A 1 321 ? 22.151 45.559 -44.606 1.00 38.53 321 THR A C 1
ATOM 2477 O O . THR A 1 321 ? 21.387 45.660 -43.647 1.00 38.53 321 THR A O 1
ATOM 2480 N N . GLY A 1 322 ? 23.167 46.404 -44.807 1.00 35.22 322 GLY A N 1
ATOM 2481 C CA . GLY A 1 322 ? 23.348 47.601 -43.982 1.00 35.22 322 GLY A CA 1
ATOM 2482 C C . GLY A 1 322 ? 24.620 48.397 -44.262 1.00 35.22 322 GLY A C 1
ATOM 2483 O O . GLY A 1 322 ? 25.545 48.302 -43.471 1.00 35.22 322 GLY A O 1
ATOM 2484 N N . VAL A 1 323 ? 24.560 49.180 -45.350 1.00 34.97 323 VAL A N 1
ATOM 2485 C CA . VAL A 1 323 ? 25.306 50.418 -45.701 1.00 34.97 323 VAL A CA 1
ATOM 2486 C C . VAL A 1 323 ? 26.831 50.353 -45.810 1.00 34.97 323 VAL A C 1
ATOM 2488 O O . VAL A 1 323 ? 27.521 50.245 -44.778 1.00 34.97 323 VAL A O 1
#

Foldseek 3Di:
DDDDDDDDDDPDDDDDDDDDDDDDDDDDDDDDDDDDDDDDDDDDDDDDDDDDDDDDDPPPPPPPQLAADDDDADDLVVLLVLLVVLLVCCLVVVDLVVSVVSCSDPDHQVHVLSSLQSLLVVPLPDDLSSLLSQLLSVLVCLVSVVDDLVSNLSSCLVVQLCLVVCCVVVVCSLLSLLSNNLNCPPPPSDALVSVLVSNVSHDLVCSLSSSVSVLVSNCVVPNPVVSVVSVVVNPDDPCSRHPPPQQDDDPVNPNHDPDDDPVRVVVLCPDPVSQQDDPPDDDDPVDDRGDDPPDPPDDDDDDDDDDDDDDDDDDDDDDDDDD

InterPro domains:
  IPR003891 Initiation factor eIF-4 gamma, MA3 [PF02847] (81-189)
  IPR003891 Initiation factor eIF-4 gamma, MA3 [PS51366] (78-200)
  IPR003891 Initiation factor eIF-4 gamma, MA3 [SM00544] (79-191)
  IPR016024 Armadillo-type fold [SSF48371] (72-247)
  IPR049485 Translation initiation factor eIF4G-like, eIF4E-binding domain [PF21140] (241-279)

pLDDT: mean 71.97, std 26.95, range [25.23, 98.0]

Sequence (323 aa):
MDSRRSREVEITVVFHQSGTGDKEVTLGGTGFSSWARSSSGGVATDRSKSTSRPESRDNSVPRESEALKVHPPMDSDTAEKLTVAIIDEYTHNCDPDEAKLCIKEKFASSTIKHFVQFSLEWVLDRDSKKRRMVGQLLHDLIVENLLSFDQLVEGSHEILAMTEDFEIDIPKVCNYLGEIFAPCLNDNAVTLKRLLDLTKAVGSNKKANVFACIVSQAAQIMGPNKVADIWNSSGLKWSDIVPSNTDQWSPVNPDGKRQYDRRFLLELRNSPLSLKKPESLPNLEIVRDGPGKSGTGDKEVTLGGTGFSSWARSSSGGVATGV

Organism: NCBI:txid1843537

Radius of gyration: 32.81 Å; chains: 1; bounding box: 86×92×104 Å